Protein AF-A0A5E4A1W8-F1 (afdb_monomer_lite)

Organism: Marmota monax (NCBI:txid9995)

pLDDT: mean 79.98, std 17.72, range [31.47, 95.75]

Radius of gyration: 25.5 Å; chains: 1; bounding box: 60×62×80 Å

Foldseek 3Di:
DDDDPPPPPPPQDPVLLVVQLVVLVVVVAVAKDWDWDQDPQRKIKIWIFDDHNPGHGDPVQTKIWIDRLVDPDIDIDDPDPPCVVSNQVSNCVSSVHDGDDDAQADDPDPVLLCCLVVVVVPPDPPPDDPPDPPPPPPPPPPPVDDPPDDPPCPVVLVVLLVLLCSLQNPDDHRFHFKAKEWEWEQDDDPDPPPPRNPDPGTDIDMDMDGDRRQLVVQSVCCSVVNDPPPDDPVNSCCSVSNHRYHYHYDD

Sequence (251 aa):
MSKEPDEDVDLFDMEQFKRSFKKILQRALKNVTISFRDAEENAIWIRIAWGTQCTKPNQYKPTYVVHYPQTPYAFTSSRLKSIMPLLGQALTVASKHHQIVKMDLRSRHLDSLKAIVFKQYDQTFENHNSTTPLQERCLGLDVNMDSRIIHENEVEKERVQRITQESFGDYPQPQLEFAQYKLETKFKSDLNGGILAERKEPLRCLIKFSSPHLLEALKSLAPAGIADAPLSPLLTCIPNKGMNYFKIRDK

Structure (mmCIF, N/CA/C/O backbone):
data_AF-A0A5E4A1W8-F1
#
_entry.id   AF-A0A5E4A1W8-F1
#
loop_
_atom_site.group_PDB
_atom_site.id
_atom_site.type_symbol
_atom_site.label_atom_id
_atom_site.label_alt_id
_atom_site.label_comp_id
_atom_site.label_asym_id
_atom_site.label_entity_id
_atom_site.label_seq_id
_atom_site.pdbx_PDB_ins_code
_atom_site.Cartn_x
_atom_site.Cartn_y
_atom_site.Cartn_z
_atom_site.occupancy
_atom_site.B_iso_or_equiv
_atom_site.auth_seq_id
_atom_site.auth_comp_id
_atom_site.auth_asym_id
_atom_site.auth_atom_id
_atom_site.pdbx_PDB_model_num
ATOM 1 N N . MET A 1 1 ? 34.964 -17.745 31.691 1.00 34.59 1 MET A N 1
ATOM 2 C CA . MET A 1 1 ? 33.567 -17.691 32.175 1.00 34.59 1 MET A CA 1
ATOM 3 C C . MET A 1 1 ? 32.897 -16.443 31.609 1.00 34.59 1 MET A C 1
ATOM 5 O O . MET A 1 1 ? 32.585 -15.516 32.345 1.00 34.59 1 MET A O 1
ATOM 9 N N . SER A 1 2 ? 32.736 -16.392 30.289 1.00 36.78 2 SER A N 1
ATOM 10 C CA . SER A 1 2 ? 31.976 -15.339 29.610 1.00 36.78 2 SER A CA 1
ATOM 11 C C . SER A 1 2 ? 30.512 -15.763 29.654 1.00 36.78 2 SER A C 1
ATOM 13 O O . SER A 1 2 ? 30.222 -16.891 29.267 1.00 36.78 2 SER A O 1
ATOM 15 N N . LYS A 1 3 ? 29.605 -14.916 30.147 1.00 40.56 3 LYS A N 1
ATOM 16 C CA . LYS A 1 3 ? 28.173 -15.181 29.972 1.00 40.56 3 LYS A CA 1
ATOM 17 C C . LYS A 1 3 ? 27.815 -14.898 28.518 1.00 40.56 3 LYS A C 1
ATOM 19 O O . LYS A 1 3 ? 28.107 -13.806 28.033 1.00 40.56 3 LYS A O 1
ATOM 24 N N . GLU A 1 4 ? 27.204 -15.868 27.856 1.00 36.59 4 GLU A N 1
ATOM 25 C CA . GLU A 1 4 ? 26.485 -15.626 26.608 1.00 36.59 4 GLU A CA 1
ATOM 26 C C . GLU A 1 4 ? 25.299 -14.688 26.901 1.00 36.59 4 GLU A C 1
ATOM 28 O O . GLU A 1 4 ? 24.759 -14.722 28.016 1.00 36.59 4 GLU A O 1
ATOM 33 N N . PRO A 1 5 ? 24.920 -13.800 25.967 1.00 45.78 5 PRO A N 1
ATOM 34 C CA . PRO A 1 5 ? 23.671 -13.074 26.092 1.00 45.78 5 PRO A CA 1
ATOM 35 C C . PRO A 1 5 ? 22.524 -14.069 25.904 1.00 45.78 5 PRO A C 1
ATOM 37 O O . PRO A 1 5 ? 22.437 -14.724 24.869 1.00 45.78 5 PRO A O 1
ATOM 40 N N . ASP A 1 6 ? 21.653 -14.165 26.906 1.00 38.78 6 ASP A N 1
ATOM 41 C CA . ASP A 1 6 ? 20.342 -14.795 26.755 1.00 38.78 6 ASP A CA 1
ATOM 42 C C . ASP A 1 6 ? 19.591 -13.997 25.675 1.00 38.78 6 ASP A C 1
ATOM 44 O O . ASP A 1 6 ? 19.119 -12.883 25.927 1.00 38.78 6 ASP A O 1
ATOM 48 N N . GLU A 1 7 ? 19.537 -14.522 24.448 1.00 39.88 7 GLU A N 1
ATOM 49 C CA . GLU A 1 7 ? 18.619 -14.029 23.421 1.00 39.88 7 GLU A CA 1
ATOM 50 C C . GLU A 1 7 ? 17.210 -14.484 23.802 1.00 39.88 7 GLU A C 1
ATOM 52 O O . GLU A 1 7 ? 16.646 -15.422 23.241 1.00 39.88 7 GLU A O 1
ATOM 57 N N . ASP A 1 8 ? 16.656 -13.798 24.801 1.00 41.03 8 ASP A N 1
ATOM 58 C CA . ASP A 1 8 ? 15.273 -13.912 25.238 1.00 41.03 8 ASP A CA 1
ATOM 59 C C . ASP A 1 8 ? 14.394 -13.352 24.106 1.00 41.03 8 ASP A C 1
ATOM 61 O O . ASP A 1 8 ? 14.044 -12.167 24.054 1.00 41.03 8 ASP A O 1
ATOM 65 N N . VAL A 1 9 ? 14.142 -14.197 23.100 1.00 47.69 9 VAL A N 1
ATOM 66 C CA . VAL A 1 9 ? 13.303 -13.882 21.945 1.00 47.69 9 VAL A CA 1
ATOM 67 C C . VAL A 1 9 ? 11.927 -13.510 22.491 1.00 47.69 9 VAL A C 1
ATOM 69 O O . VAL A 1 9 ? 11.204 -14.395 22.949 1.00 47.69 9 VAL A O 1
ATOM 72 N N . ASP A 1 10 ? 11.560 -12.219 22.441 1.00 55.38 10 ASP A N 1
ATOM 73 C CA . ASP A 1 10 ? 10.244 -11.703 22.865 1.00 55.38 10 ASP A CA 1
ATOM 74 C C . ASP A 1 10 ? 9.155 -12.267 21.938 1.00 55.38 10 ASP A C 1
ATOM 76 O O . ASP A 1 10 ? 8.692 -11.635 20.984 1.00 55.38 10 ASP A O 1
ATOM 80 N N . LEU A 1 11 ? 8.805 -13.527 22.197 1.00 65.81 11 LEU A N 1
ATOM 81 C CA . LEU A 1 11 ? 7.840 -14.323 21.466 1.00 65.81 11 LEU A CA 1
ATOM 82 C C . LEU A 1 11 ? 6.491 -13.624 21.564 1.00 65.81 11 LEU A C 1
ATOM 84 O O . LEU A 1 11 ? 5.858 -13.569 22.619 1.00 65.81 11 LEU A O 1
ATOM 88 N N . PHE A 1 12 ? 6.056 -13.077 20.434 1.00 75.94 12 PHE A N 1
ATOM 89 C CA . PHE A 1 12 ? 4.830 -12.304 20.336 1.00 75.94 12 PHE A CA 1
ATOM 90 C C . PHE A 1 12 ? 3.609 -13.152 20.743 1.00 75.94 12 PHE A C 1
ATOM 92 O O . PHE A 1 12 ? 3.100 -13.947 19.949 1.00 75.94 12 PHE A O 1
ATOM 99 N N . ASP A 1 13 ? 3.111 -12.976 21.975 1.00 85.69 13 ASP A N 1
ATOM 100 C CA . ASP A 1 13 ? 1.883 -13.636 22.433 1.00 85.69 13 ASP A CA 1
ATOM 101 C C . ASP A 1 13 ? 0.671 -13.060 21.679 1.00 85.69 13 ASP A C 1
ATOM 103 O O . ASP A 1 13 ? 0.111 -12.006 22.001 1.00 85.69 13 ASP A O 1
ATOM 107 N N . MET A 1 14 ? 0.242 -13.822 20.678 1.00 87.06 14 MET A N 1
ATOM 108 C CA . MET A 1 14 ? -0.936 -13.591 19.846 1.00 87.06 14 MET A CA 1
ATOM 109 C C . MET A 1 14 ? -2.218 -13.409 20.660 1.00 87.06 14 MET A C 1
ATOM 111 O O . MET A 1 14 ? -3.060 -12.572 20.326 1.00 87.06 14 MET A O 1
ATOM 115 N N . GLU A 1 15 ? -2.382 -14.160 21.746 1.00 89.69 15 GLU A N 1
ATOM 116 C CA . GLU A 1 15 ? -3.548 -14.055 22.612 1.00 89.69 15 GLU A CA 1
ATOM 117 C C . GLU A 1 15 ? -3.448 -12.826 23.522 1.00 89.69 15 GLU A C 1
ATOM 119 O O . GLU A 1 15 ? -4.456 -12.153 23.758 1.00 89.69 15 GLU A O 1
ATOM 124 N N . GLN A 1 16 ? -2.251 -12.438 23.981 1.00 91.44 16 GLN A N 1
ATOM 125 C CA . GLN A 1 16 ? -2.048 -11.139 24.637 1.00 91.44 16 GLN A CA 1
ATOM 126 C C . GLN A 1 16 ? -2.373 -9.989 23.682 1.00 91.44 16 GLN A C 1
ATOM 128 O O . GLN A 1 16 ? -3.111 -9.086 24.084 1.00 91.44 16 GLN A O 1
ATOM 133 N N . PHE A 1 17 ? -1.923 -10.045 22.426 1.00 92.25 17 PHE A N 1
ATOM 134 C CA . PHE A 1 17 ? -2.267 -9.064 21.396 1.00 92.25 17 PHE A CA 1
ATOM 135 C C . PHE A 1 17 ? -3.788 -8.972 21.189 1.00 92.25 17 PHE A C 1
ATOM 137 O O . PHE A 1 17 ? -4.366 -7.898 21.379 1.00 92.25 17 PHE A O 1
ATOM 144 N N . LYS A 1 18 ? -4.469 -10.093 20.892 1.00 93.56 18 LYS A N 1
ATOM 145 C CA . LYS A 1 18 ? -5.933 -10.143 20.685 1.00 93.56 18 LYS A CA 1
ATOM 146 C C . LYS A 1 18 ? -6.697 -9.579 21.892 1.00 93.56 18 LYS A C 1
ATOM 148 O O . LYS A 1 18 ? -7.613 -8.764 21.724 1.00 93.56 18 LYS A O 1
ATOM 153 N N . ARG A 1 19 ? -6.310 -9.960 23.120 1.00 94.00 19 ARG A N 1
ATOM 154 C CA . ARG A 1 19 ? -6.912 -9.468 24.377 1.00 94.00 19 ARG A CA 1
ATOM 155 C C . ARG A 1 19 ? -6.686 -7.966 24.574 1.00 94.00 19 ARG A C 1
ATOM 157 O O . ARG A 1 19 ? -7.639 -7.254 24.900 1.00 94.00 19 ARG A O 1
ATOM 164 N N . SER A 1 20 ? -5.461 -7.480 24.384 1.00 93.88 20 SER A N 1
ATOM 165 C CA . SER A 1 20 ? -5.092 -6.070 24.565 1.00 93.88 20 SER A CA 1
ATOM 166 C C . SER A 1 20 ? -5.771 -5.175 23.532 1.00 93.88 20 SER A C 1
ATOM 168 O O . SER A 1 20 ? -6.464 -4.229 23.908 1.00 93.88 20 SER A O 1
ATOM 170 N N . PHE A 1 21 ? -5.684 -5.533 22.249 1.00 94.69 21 PHE A N 1
ATOM 171 C CA . PHE A 1 21 ? -6.328 -4.825 21.142 1.00 94.69 21 PHE A CA 1
ATOM 172 C C . PHE A 1 21 ? -7.839 -4.662 21.365 1.00 94.69 21 PHE A C 1
ATOM 174 O O . PHE A 1 21 ? -8.386 -3.557 21.284 1.00 94.69 21 PHE A O 1
ATOM 181 N N . LYS A 1 22 ? -8.515 -5.761 21.735 1.00 94.88 22 LYS A N 1
ATOM 182 C CA . LYS A 1 22 ? -9.950 -5.761 22.040 1.00 94.88 22 LYS A CA 1
ATOM 183 C C . LYS A 1 22 ? -10.285 -4.846 23.224 1.00 94.88 22 LYS A C 1
ATOM 185 O O . LYS A 1 22 ? -11.212 -4.045 23.115 1.00 94.88 22 LYS A O 1
ATOM 190 N N . LYS A 1 23 ? -9.516 -4.909 24.320 1.00 94.12 23 LYS A N 1
ATOM 191 C CA . LYS A 1 23 ? -9.708 -4.046 25.502 1.00 94.12 23 LYS A CA 1
ATOM 192 C C . LYS A 1 23 ? -9.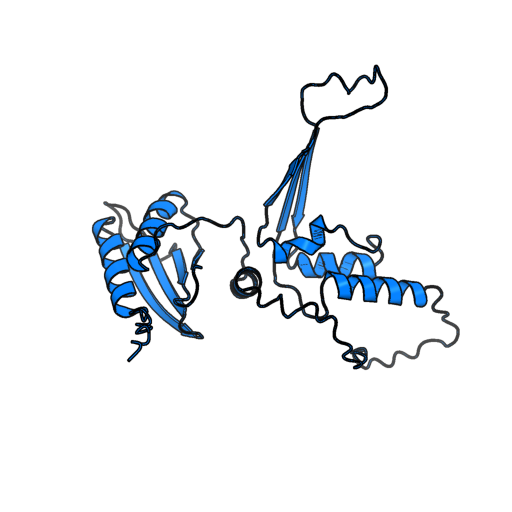532 -2.558 25.181 1.00 94.12 23 LYS A C 1
ATOM 194 O O . LYS A 1 23 ? -10.320 -1.756 25.675 1.00 94.12 23 LYS A O 1
ATOM 199 N N . ILE A 1 24 ? -8.542 -2.181 24.369 1.00 93.94 24 ILE A N 1
ATOM 200 C CA . ILE A 1 24 ? -8.287 -0.775 24.006 1.00 93.94 24 ILE A CA 1
ATOM 201 C C . ILE A 1 24 ? -9.482 -0.197 23.236 1.00 93.94 24 ILE A C 1
ATOM 203 O O . ILE A 1 24 ? -10.049 0.818 23.641 1.00 93.94 24 ILE A O 1
ATOM 207 N N . LEU A 1 25 ? -9.925 -0.876 22.174 1.00 92.81 25 LEU A N 1
ATOM 208 C CA . LEU A 1 25 ? -11.043 -0.396 21.357 1.00 92.81 25 LEU A CA 1
ATOM 209 C C . LEU A 1 25 ? -12.384 -0.401 22.107 1.00 92.81 25 LEU A C 1
ATOM 211 O O . LEU A 1 25 ? -13.164 0.532 21.935 1.00 92.81 25 LEU A O 1
ATOM 215 N N . GLN A 1 26 ? -12.647 -1.393 22.965 1.00 91.94 26 GLN A N 1
ATOM 216 C CA . GLN A 1 26 ? -13.871 -1.432 23.781 1.00 91.94 26 GLN A CA 1
ATOM 217 C C . GLN A 1 26 ? -13.902 -0.364 24.888 1.00 91.94 26 GLN A C 1
ATOM 219 O O . GLN A 1 26 ? -14.982 0.070 25.279 1.00 91.94 26 GLN A O 1
ATOM 224 N N . ARG A 1 27 ? -12.740 0.091 25.379 1.00 91.88 27 ARG A N 1
ATOM 225 C CA . ARG A 1 27 ? -12.648 1.245 26.293 1.00 91.88 27 ARG A CA 1
ATOM 226 C C . ARG A 1 27 ? -12.900 2.570 25.571 1.00 91.88 27 ARG A C 1
ATOM 228 O O . ARG A 1 27 ? -13.526 3.454 26.143 1.00 91.88 27 ARG A O 1
ATOM 235 N N . ALA A 1 28 ? -12.436 2.701 24.328 1.00 89.25 28 ALA A N 1
ATOM 236 C CA . ALA A 1 28 ? -12.619 3.911 23.529 1.00 89.25 28 ALA A CA 1
ATOM 237 C C . ALA A 1 28 ? -14.029 4.041 22.917 1.00 89.25 28 ALA A C 1
ATOM 239 O O . ALA A 1 28 ? -14.526 5.153 22.747 1.00 89.25 28 ALA A O 1
ATOM 240 N N . LEU A 1 29 ? -14.680 2.923 22.569 1.00 87.56 29 LEU A N 1
ATOM 241 C CA . LEU A 1 29 ? -15.977 2.902 21.888 1.00 87.56 29 LEU A CA 1
ATOM 242 C C . LEU A 1 29 ? -16.950 1.916 22.544 1.00 87.56 29 LEU A C 1
ATOM 244 O O . LEU A 1 29 ? -16.763 0.702 22.485 1.00 87.56 29 LEU A O 1
ATOM 248 N N . LYS A 1 30 ? -18.066 2.449 23.060 1.00 86.12 30 LYS A N 1
ATOM 249 C CA . LYS A 1 30 ? -19.164 1.673 23.668 1.00 86.12 30 LYS A CA 1
ATOM 250 C C . LYS A 1 30 ? -19.753 0.615 22.725 1.00 86.12 30 LYS A C 1
ATOM 252 O O . LYS A 1 30 ? -20.087 -0.480 23.162 1.00 86.12 30 LYS A O 1
ATOM 257 N N . ASN A 1 31 ? -19.876 0.942 21.437 1.00 90.81 31 ASN A N 1
ATOM 258 C CA . ASN A 1 31 ? -20.463 0.076 20.416 1.00 90.81 31 ASN A CA 1
ATOM 259 C C . ASN A 1 31 ? -19.412 -0.279 19.354 1.00 90.81 31 ASN A C 1
ATOM 261 O O . ASN A 1 31 ? -19.281 0.401 18.337 1.00 90.81 31 ASN A O 1
ATOM 265 N N . VAL A 1 32 ? -18.685 -1.377 19.567 1.00 93.00 32 VAL A N 1
ATOM 266 C CA . VAL A 1 32 ? -17.755 -1.954 18.583 1.00 93.00 32 VAL A CA 1
ATOM 267 C C . VAL A 1 32 ? -17.847 -3.482 18.605 1.00 93.00 32 VAL A C 1
ATOM 269 O O . VAL A 1 32 ? -17.940 -4.091 19.670 1.00 93.00 32 VAL A O 1
ATOM 272 N N . THR A 1 33 ? -17.831 -4.122 17.433 1.00 93.69 33 THR A N 1
ATOM 273 C CA . THR A 1 33 ? -17.710 -5.586 17.316 1.00 93.69 33 THR A CA 1
ATOM 274 C C . THR A 1 33 ? -16.357 -5.915 16.713 1.00 93.69 33 THR A C 1
ATOM 276 O O . THR A 1 33 ? -16.044 -5.428 15.631 1.00 93.69 33 THR A O 1
ATOM 279 N N . ILE A 1 34 ? -15.570 -6.743 17.397 1.00 95.50 34 ILE A N 1
ATOM 280 C CA . ILE A 1 34 ? -14.234 -7.162 16.961 1.00 95.50 34 ILE A CA 1
ATOM 281 C C . ILE A 1 34 ? -14.238 -8.684 16.873 1.00 95.50 34 ILE A C 1
ATOM 283 O O . ILE A 1 34 ? -14.581 -9.359 17.848 1.00 95.50 34 ILE A O 1
ATOM 287 N N . SER A 1 35 ? -13.866 -9.205 15.711 1.00 95.00 35 SER A N 1
ATOM 288 C CA . SER A 1 35 ? -13.735 -10.634 15.435 1.00 95.00 35 SER A CA 1
ATOM 289 C C . SER A 1 35 ? -12.338 -10.904 14.894 1.00 95.00 35 SER A C 1
ATOM 291 O O . SER A 1 35 ? -11.860 -10.160 14.038 1.00 95.00 35 SER A O 1
ATOM 293 N N . PHE A 1 36 ? -11.710 -11.969 15.376 1.00 95.12 36 PHE A N 1
ATOM 294 C CA . PHE A 1 36 ? -10.409 -12.431 14.908 1.00 95.12 36 PHE A CA 1
ATOM 295 C C . PHE A 1 36 ? -10.590 -13.723 14.112 1.00 95.12 36 PHE A C 1
ATOM 297 O O . PHE A 1 36 ? -11.463 -14.532 14.431 1.00 95.12 36 PHE A O 1
ATOM 304 N N . ARG A 1 37 ? -9.768 -13.904 13.084 1.00 94.44 37 ARG A N 1
ATOM 305 C CA . ARG A 1 37 ? -9.561 -15.164 12.375 1.00 94.44 37 ARG A CA 1
ATOM 306 C C . ARG A 1 37 ? -8.063 -15.301 12.163 1.00 94.44 37 ARG A C 1
ATOM 308 O O . ARG A 1 37 ? -7.462 -14.430 11.541 1.00 94.44 37 ARG A O 1
ATOM 315 N N . ASP A 1 38 ? -7.494 -16.378 12.672 1.00 90.50 38 ASP A N 1
ATOM 316 C CA . ASP A 1 38 ? -6.122 -16.749 12.350 1.00 90.50 38 ASP A CA 1
ATOM 317 C C . ASP A 1 38 ? -6.107 -17.348 10.933 1.00 90.50 38 ASP A C 1
ATOM 319 O O . ASP A 1 38 ? -7.073 -17.994 10.511 1.00 90.50 38 ASP A O 1
ATOM 323 N N . ALA A 1 39 ? -5.064 -17.048 10.168 1.00 85.75 39 ALA A N 1
ATOM 324 C CA . ALA A 1 39 ? -4.901 -17.450 8.776 1.00 85.75 39 ALA A CA 1
ATOM 325 C C . ALA A 1 39 ? -3.489 -18.004 8.532 1.00 85.75 39 ALA A C 1
ATOM 327 O O . ALA A 1 39 ? -2.660 -18.069 9.440 1.00 85.75 39 ALA A O 1
ATOM 328 N N . GLU A 1 40 ? -3.236 -18.411 7.291 1.00 78.62 40 GLU A N 1
ATOM 329 C CA . GLU A 1 40 ? -1.938 -18.906 6.829 1.00 78.62 40 GLU A CA 1
ATOM 330 C C . GLU A 1 40 ? -0.799 -17.905 7.121 1.00 78.62 40 GLU A C 1
ATOM 332 O O . GLU A 1 40 ? -1.023 -16.700 7.267 1.00 78.62 40 GLU A O 1
ATOM 337 N N . GLU A 1 41 ? 0.429 -18.422 7.240 1.00 78.94 41 GLU A N 1
ATOM 338 C CA . GLU A 1 41 ? 1.639 -17.651 7.592 1.00 78.94 41 GLU A CA 1
ATOM 339 C C . GLU A 1 41 ? 1.560 -16.897 8.939 1.00 78.94 41 GLU A C 1
ATOM 341 O O . GLU A 1 41 ? 2.143 -15.824 9.103 1.00 78.94 41 GLU A O 1
ATOM 346 N N . ASN A 1 42 ? 0.835 -17.443 9.924 1.00 83.50 42 ASN A N 1
ATOM 347 C CA . ASN A 1 42 ? 0.624 -16.835 11.248 1.00 83.50 42 ASN A CA 1
ATOM 348 C C . ASN A 1 42 ? -0.043 -15.440 11.207 1.00 83.50 42 ASN A C 1
ATOM 350 O O . ASN A 1 42 ? 0.052 -14.671 12.167 1.00 83.50 42 ASN A O 1
ATOM 354 N N . ALA A 1 43 ? -0.729 -15.094 10.114 1.00 89.75 43 ALA A N 1
ATOM 355 C CA . ALA A 1 43 ? -1.407 -13.811 9.966 1.00 89.75 43 ALA A CA 1
ATOM 356 C C . ALA A 1 43 ? -2.724 -13.757 10.760 1.00 89.75 43 ALA A C 1
ATOM 358 O O . ALA A 1 43 ? -3.515 -14.701 10.743 1.00 89.75 43 ALA A O 1
ATOM 359 N N . ILE A 1 44 ? -3.025 -12.610 11.382 1.00 93.50 44 ILE A N 1
ATOM 360 C CA . ILE A 1 44 ? -4.335 -12.359 12.004 1.00 93.50 44 ILE A CA 1
ATOM 361 C C . ILE A 1 44 ? -5.182 -11.471 11.098 1.00 93.50 44 ILE A C 1
ATOM 363 O O . ILE A 1 44 ? -4.827 -10.324 10.814 1.00 93.50 44 ILE A O 1
ATOM 367 N N . TRP A 1 45 ? -6.366 -11.962 10.742 1.00 95.06 45 TRP A N 1
ATOM 368 C CA . TRP A 1 45 ? -7.444 -11.169 10.164 1.00 95.06 45 TRP A CA 1
ATOM 369 C C . TRP A 1 45 ? -8.339 -10.625 11.275 1.00 95.06 45 TRP A C 1
ATOM 371 O O . TRP A 1 45 ? -9.022 -11.369 11.981 1.00 95.06 45 TRP A O 1
ATOM 381 N N . ILE A 1 46 ? -8.368 -9.304 11.410 1.00 95.75 46 ILE A N 1
ATOM 382 C CA . ILE A 1 46 ? -9.179 -8.585 12.388 1.00 95.75 46 ILE A CA 1
ATOM 383 C C . ILE A 1 46 ? -10.326 -7.899 11.649 1.00 95.75 46 ILE A C 1
ATOM 385 O O . ILE A 1 46 ? -10.111 -6.947 10.900 1.00 95.75 46 ILE A O 1
ATOM 389 N N . ARG A 1 47 ? -11.563 -8.349 11.870 1.00 95.38 47 ARG A N 1
ATOM 390 C CA . ARG A 1 47 ? -12.773 -7.679 11.377 1.00 95.38 47 ARG A CA 1
ATOM 391 C C . ARG A 1 47 ? -13.339 -6.787 12.474 1.00 95.38 47 ARG A C 1
ATOM 393 O O . ARG A 1 47 ? -13.692 -7.275 13.546 1.00 95.38 47 ARG A O 1
ATOM 400 N N . ILE A 1 48 ? -13.492 -5.499 12.181 1.00 94.81 48 ILE A N 1
ATOM 401 C CA . ILE A 1 48 ? -13.991 -4.495 13.123 1.00 94.81 48 ILE A CA 1
ATOM 402 C C . ILE A 1 48 ? -15.237 -3.826 12.544 1.00 94.81 48 ILE A C 1
ATOM 404 O O . ILE A 1 48 ? -15.160 -3.130 11.534 1.00 94.81 48 ILE A O 1
ATOM 408 N N . ALA A 1 49 ? -16.392 -4.020 13.179 1.00 93.56 49 ALA A N 1
ATOM 409 C CA . ALA A 1 49 ? -17.606 -3.264 12.884 1.00 93.56 49 ALA A CA 1
ATOM 410 C C . ALA A 1 49 ? -17.736 -2.098 13.870 1.00 93.56 49 ALA A C 1
ATOM 412 O O . ALA A 1 49 ? -17.688 -2.294 15.087 1.00 93.56 49 ALA A O 1
ATOM 413 N N . TRP A 1 50 ? -17.919 -0.891 13.338 1.00 91.31 50 TRP A N 1
ATOM 414 C CA . TRP A 1 50 ? -17.949 0.353 14.108 1.00 91.31 50 TRP A CA 1
ATOM 415 C C . TRP A 1 50 ? -19.387 0.823 14.353 1.00 91.31 50 TRP A C 1
ATOM 417 O O . TRP A 1 50 ? -20.206 0.821 13.431 1.00 91.31 50 TRP A O 1
ATOM 427 N N . GLY A 1 51 ? -19.694 1.235 15.582 1.00 88.88 51 GLY A N 1
ATOM 428 C CA . GLY A 1 51 ? -20.914 1.956 15.958 1.00 88.88 51 GLY A CA 1
ATOM 429 C C . GLY A 1 51 ? -20.584 3.334 16.535 1.00 88.88 51 GLY A C 1
ATOM 430 O O . GLY A 1 51 ? -19.417 3.661 16.755 1.00 88.88 51 GLY A O 1
ATOM 431 N N . THR A 1 52 ? -21.605 4.153 16.786 1.00 84.00 52 THR A N 1
ATOM 432 C CA . THR A 1 52 ? -21.451 5.403 17.555 1.00 84.00 52 THR A CA 1
ATOM 433 C C . THR A 1 52 ? -21.893 5.189 19.002 1.00 84.00 52 THR A C 1
ATOM 435 O O . THR A 1 52 ? -22.341 4.106 19.365 1.00 84.00 52 THR A O 1
ATOM 438 N N . GLN A 1 53 ? -21.817 6.213 19.856 1.00 82.69 53 GLN A N 1
ATOM 439 C CA . GLN A 1 53 ? -22.320 6.121 21.235 1.00 82.69 53 GLN A CA 1
ATOM 440 C C . GLN A 1 53 ? -23.816 5.744 21.306 1.00 82.69 53 GLN A C 1
ATOM 442 O O . GLN A 1 53 ? -24.229 5.071 22.250 1.00 82.69 53 GLN A O 1
ATOM 447 N N . CYS A 1 54 ? -24.596 6.113 20.280 1.00 81.00 54 CYS A N 1
ATOM 448 C CA . CYS A 1 54 ? -26.047 5.917 20.217 1.00 81.00 54 CYS A CA 1
ATOM 449 C C . CYS A 1 54 ? -26.493 4.845 19.203 1.00 81.00 54 CYS A C 1
ATOM 451 O O . CYS A 1 54 ? -27.658 4.456 19.219 1.00 81.00 54 CYS A O 1
ATOM 453 N N . THR A 1 55 ? -25.613 4.358 18.316 1.00 86.94 55 THR A N 1
ATOM 454 C CA . THR A 1 55 ? -25.973 3.373 17.277 1.00 86.94 55 THR A CA 1
ATOM 455 C C . THR A 1 55 ? -25.223 2.052 17.421 1.00 86.94 55 THR A C 1
ATOM 457 O O . THR A 1 55 ? -24.041 2.009 17.768 1.00 86.94 55 THR A O 1
ATOM 460 N N . LYS A 1 56 ? -25.916 0.948 17.109 1.00 90.25 56 LYS A N 1
ATOM 461 C CA . LYS A 1 56 ? -25.321 -0.396 17.058 1.00 90.25 56 LYS A CA 1
ATOM 462 C C . LYS A 1 56 ? -24.207 -0.466 15.991 1.00 90.25 56 LYS A C 1
ATOM 464 O O . LYS A 1 56 ? -24.276 0.266 15.001 1.00 90.25 56 LYS A O 1
ATOM 469 N N . PRO A 1 57 ? -23.211 -1.362 16.139 1.00 90.06 57 PRO A N 1
ATOM 470 C CA . PRO A 1 57 ? -22.130 -1.505 15.165 1.00 90.06 57 PRO A CA 1
ATOM 471 C C . PRO A 1 57 ? -22.626 -1.896 13.769 1.00 90.06 57 PRO A C 1
ATOM 473 O O . PRO A 1 57 ? -23.373 -2.866 13.617 1.00 90.06 57 PRO A O 1
ATOM 476 N N . ASN A 1 58 ? -22.186 -1.176 12.735 1.00 89.56 58 ASN A N 1
ATOM 477 C CA . ASN A 1 58 ? -22.595 -1.441 11.358 1.00 89.56 58 ASN A CA 1
ATOM 478 C C . ASN A 1 58 ? -21.834 -2.642 10.772 1.00 89.56 58 ASN A C 1
ATOM 480 O O . ASN A 1 58 ? -20.699 -2.518 10.310 1.00 89.56 58 ASN A O 1
ATOM 484 N N . GLN A 1 59 ? -22.490 -3.804 10.745 1.00 89.94 59 GLN A N 1
ATOM 485 C CA . GLN A 1 59 ? -21.906 -5.051 10.241 1.00 89.94 59 GLN A CA 1
ATOM 486 C C . GLN A 1 59 ? -21.679 -5.071 8.716 1.00 89.94 59 GLN A C 1
ATOM 488 O O . GLN A 1 59 ? -20.873 -5.873 8.246 1.00 89.94 59 GLN A O 1
ATOM 493 N N . TYR A 1 60 ? -22.334 -4.187 7.954 1.00 88.12 60 TYR A N 1
ATOM 494 C CA . TYR A 1 60 ? -22.207 -4.095 6.492 1.00 88.12 60 TYR A CA 1
ATOM 495 C C . TYR A 1 60 ? -21.041 -3.210 6.035 1.00 88.12 60 TYR A C 1
ATOM 497 O O . TYR A 1 60 ? -20.642 -3.263 4.874 1.00 88.12 60 TYR A O 1
ATOM 505 N N . LYS A 1 61 ? -20.487 -2.378 6.928 1.00 88.88 61 LYS A N 1
ATOM 506 C CA . LYS A 1 61 ? -19.333 -1.508 6.644 1.00 88.88 61 LYS A CA 1
ATOM 507 C C . LYS A 1 61 ? -18.192 -1.727 7.655 1.00 88.88 61 LYS A C 1
ATOM 509 O O . LYS A 1 61 ? -17.790 -0.770 8.321 1.00 88.88 61 LYS A O 1
ATOM 514 N N . PRO A 1 62 ? -17.679 -2.965 7.802 1.00 92.19 62 PRO A N 1
ATOM 515 C CA . PRO A 1 62 ? -16.546 -3.237 8.672 1.00 92.19 62 PRO A CA 1
ATOM 516 C C . PRO A 1 62 ? -15.240 -2.690 8.078 1.00 92.19 62 PRO A C 1
ATOM 518 O O . PRO A 1 62 ? -15.113 -2.496 6.868 1.00 92.19 62 PRO A O 1
ATOM 521 N N . THR A 1 63 ? -14.250 -2.497 8.941 1.00 94.12 63 THR A N 1
ATOM 522 C CA . THR A 1 63 ? -12.835 -2.397 8.572 1.00 94.12 63 THR A CA 1
ATOM 523 C C . THR A 1 63 ? -12.188 -3.756 8.785 1.00 94.12 63 THR A C 1
ATOM 525 O O . THR A 1 63 ? -12.360 -4.342 9.854 1.00 94.12 63 THR A O 1
ATOM 528 N N . TYR A 1 64 ? -11.426 -4.239 7.805 1.00 94.25 64 TYR A N 1
ATOM 529 C CA . TYR A 1 64 ? -10.527 -5.377 8.006 1.00 94.25 64 TYR A CA 1
ATOM 530 C C . TYR A 1 64 ? -9.097 -4.879 8.184 1.00 94.25 64 TYR A C 1
ATOM 532 O O . TYR A 1 64 ? -8.658 -3.987 7.449 1.00 94.25 64 TYR A O 1
ATOM 540 N N . VAL A 1 65 ? -8.389 -5.469 9.140 1.00 94.81 65 VAL A N 1
ATOM 541 C CA . VAL A 1 65 ? -6.940 -5.348 9.308 1.00 94.81 65 VAL A CA 1
ATOM 542 C C . VAL A 1 65 ? -6.328 -6.730 9.133 1.00 94.81 65 VAL A C 1
ATOM 544 O O . VAL A 1 65 ? -6.863 -7.694 9.676 1.00 94.81 65 VAL A O 1
ATOM 547 N N . VAL A 1 66 ? -5.223 -6.820 8.401 1.00 94.69 66 VAL A N 1
ATOM 548 C CA . VAL A 1 66 ? -4.384 -8.021 8.337 1.00 94.69 66 VAL A CA 1
ATOM 549 C C . VAL A 1 66 ? -3.026 -7.654 8.910 1.00 94.69 66 VAL A C 1
ATOM 551 O O . VAL A 1 66 ? -2.379 -6.729 8.415 1.00 94.69 66 VAL A O 1
ATOM 554 N N . HIS A 1 67 ? -2.624 -8.334 9.979 1.00 91.62 67 HIS A N 1
ATOM 555 C CA . HIS A 1 67 ? -1.346 -8.115 10.650 1.00 91.62 67 HIS A CA 1
ATOM 556 C C . HIS A 1 67 ? -0.548 -9.417 10.682 1.00 91.62 67 HIS A C 1
ATOM 558 O O . HIS A 1 67 ? -1.089 -10.471 11.018 1.00 91.62 67 HIS A O 1
ATOM 564 N N . TYR A 1 68 ? 0.729 -9.314 10.324 1.00 89.31 68 TYR A N 1
ATOM 565 C CA . TYR A 1 68 ? 1.700 -10.400 10.350 1.00 89.31 68 TYR A CA 1
ATOM 566 C C . TYR A 1 68 ? 2.644 -10.141 11.534 1.00 89.31 68 TYR A C 1
ATOM 568 O O . TYR A 1 68 ? 3.417 -9.185 11.452 1.00 89.31 68 TYR A O 1
ATOM 576 N N . PRO A 1 69 ? 2.598 -10.945 12.613 1.00 83.88 69 PRO A N 1
ATOM 577 C CA . PRO A 1 69 ? 3.340 -10.693 13.858 1.00 83.88 69 PRO A CA 1
ATOM 578 C C . PRO A 1 69 ? 4.854 -10.571 13.676 1.00 83.88 69 PRO A C 1
ATOM 580 O O . PRO A 1 69 ? 5.513 -9.823 14.387 1.00 83.88 69 PRO A O 1
ATOM 583 N N . GLN A 1 70 ? 5.396 -11.294 12.694 1.00 82.44 70 GLN A N 1
ATOM 584 C CA . GLN A 1 70 ? 6.819 -11.310 12.349 1.00 82.44 70 GLN A CA 1
ATOM 585 C C . GLN A 1 70 ? 7.263 -10.075 11.541 1.00 82.44 70 GLN A C 1
ATOM 587 O O . GLN A 1 70 ? 8.410 -10.006 11.110 1.00 82.44 70 GLN A O 1
ATOM 592 N N . THR A 1 71 ? 6.374 -9.106 11.291 1.00 86.38 71 THR A N 1
ATOM 593 C CA . THR A 1 71 ? 6.672 -7.924 10.470 1.00 86.38 71 THR A CA 1
ATOM 594 C C . THR A 1 71 ? 6.133 -6.638 11.110 1.00 86.38 71 THR A C 1
ATOM 596 O O . THR A 1 71 ? 5.071 -6.662 11.737 1.00 86.38 71 THR A O 1
ATOM 599 N N . PRO A 1 72 ? 6.766 -5.474 10.875 1.00 87.62 72 PRO A N 1
ATOM 600 C CA . PRO A 1 72 ? 6.271 -4.182 11.361 1.00 87.62 72 PRO A CA 1
ATOM 601 C C . PRO A 1 72 ? 5.043 -3.662 10.581 1.00 87.62 72 PRO A C 1
ATOM 603 O O . PRO A 1 72 ? 4.648 -2.505 10.737 1.00 87.62 72 PRO A O 1
ATOM 606 N N . TYR A 1 73 ? 4.445 -4.477 9.705 1.00 90.62 73 TYR A N 1
ATOM 607 C CA . TYR A 1 73 ? 3.417 -4.054 8.760 1.00 90.62 73 TYR A CA 1
ATOM 608 C C . TYR A 1 73 ? 2.009 -4.526 9.160 1.00 90.62 73 TYR A C 1
ATOM 610 O O . TYR A 1 73 ? 1.782 -5.630 9.667 1.00 90.62 73 TYR A O 1
ATOM 618 N N . ALA A 1 74 ? 1.027 -3.664 8.889 1.00 92.31 74 ALA A N 1
ATOM 619 C CA . ALA A 1 74 ? -0.392 -3.958 9.047 1.00 92.31 74 ALA A CA 1
ATOM 620 C C . ALA A 1 74 ? -1.181 -3.364 7.872 1.00 92.31 74 ALA A C 1
ATOM 622 O O . ALA A 1 74 ? -1.187 -2.151 7.647 1.00 92.31 74 ALA A O 1
ATOM 623 N N . PHE A 1 75 ? -1.873 -4.220 7.127 1.00 93.88 75 PHE A N 1
ATOM 624 C CA . PHE A 1 75 ? -2.686 -3.828 5.980 1.00 93.88 75 PHE A CA 1
ATOM 625 C C . PHE A 1 75 ? -4.098 -3.489 6.455 1.00 93.88 75 PHE A C 1
ATOM 627 O O . PHE A 1 75 ? -4.687 -4.246 7.224 1.00 93.88 75 PHE A O 1
ATOM 634 N N . THR A 1 76 ? -4.666 -2.360 6.019 1.00 92.94 76 THR A N 1
ATOM 635 C CA . THR A 1 76 ? -5.982 -1.900 6.497 1.00 92.94 76 THR A CA 1
ATOM 636 C C . THR A 1 76 ? -6.929 -1.551 5.351 1.00 92.94 76 THR A C 1
ATOM 638 O O . THR A 1 76 ? -6.568 -0.877 4.389 1.00 92.94 76 THR A O 1
ATOM 641 N N . SER A 1 77 ? -8.188 -1.973 5.477 1.00 88.31 77 SER A N 1
ATOM 642 C CA . SER A 1 77 ? -9.271 -1.654 4.541 1.00 88.31 77 SER A CA 1
ATOM 643 C C . SER A 1 77 ? -10.292 -0.730 5.209 1.00 88.31 77 SER A C 1
ATOM 645 O O . SER A 1 77 ? -11.339 -1.147 5.703 1.00 88.31 77 SER A O 1
ATOM 647 N N . SER A 1 78 ? -9.988 0.569 5.252 1.00 71.75 78 SER A N 1
ATOM 648 C CA . SER A 1 78 ? -10.895 1.565 5.830 1.00 71.75 78 SER A CA 1
ATOM 649 C C . SER A 1 78 ? -11.327 2.636 4.839 1.00 71.75 78 SER A C 1
ATOM 651 O O . SER A 1 78 ? -10.518 3.258 4.153 1.00 71.75 78 SER A O 1
ATOM 653 N N . ARG A 1 79 ? -12.636 2.902 4.834 1.00 71.12 79 ARG A N 1
ATOM 654 C CA . ARG A 1 79 ? -13.239 4.092 4.213 1.00 71.12 79 ARG A CA 1
ATOM 655 C C . ARG A 1 79 ? -13.449 5.230 5.226 1.00 71.12 79 ARG A C 1
ATOM 657 O O . ARG A 1 79 ? -13.692 6.364 4.824 1.00 71.12 79 ARG A O 1
ATOM 664 N N . LEU A 1 80 ? -13.354 4.944 6.528 1.00 75.44 80 LEU A N 1
ATOM 665 C CA . LEU A 1 80 ? -13.639 5.873 7.624 1.00 75.44 80 LEU A CA 1
ATOM 666 C C . LEU A 1 80 ? -12.336 6.493 8.142 1.00 75.44 80 LEU A C 1
ATOM 668 O O . LEU A 1 80 ? -11.697 5.967 9.054 1.00 75.44 80 LEU A O 1
ATOM 672 N N . LYS A 1 81 ? -11.947 7.630 7.550 1.00 78.38 81 LYS A N 1
ATOM 673 C CA . LYS A 1 81 ? -10.714 8.361 7.903 1.00 78.38 81 LYS A CA 1
ATOM 674 C C . LYS A 1 81 ? -10.650 8.757 9.385 1.00 78.38 81 LYS A C 1
ATOM 676 O O . LYS A 1 81 ? -9.578 8.695 9.972 1.00 78.38 81 LYS A O 1
ATOM 681 N N . SER A 1 82 ? -11.786 9.109 9.991 1.00 83.69 82 SER A N 1
ATOM 682 C CA . SER A 1 82 ? -11.888 9.533 11.397 1.00 83.69 82 SER A CA 1
ATOM 683 C C . SER A 1 82 ? -11.499 8.454 12.412 1.00 83.69 82 SER A C 1
ATOM 685 O O . SER A 1 82 ? -11.094 8.787 13.519 1.00 83.69 82 SER A O 1
ATOM 687 N N . ILE A 1 83 ? -11.597 7.172 12.047 1.00 86.06 83 ILE A N 1
ATOM 688 C CA . ILE A 1 83 ? -11.317 6.048 12.954 1.00 86.06 83 ILE A CA 1
ATOM 689 C C . ILE A 1 83 ? -9.848 5.596 12.864 1.00 86.06 83 ILE A C 1
ATOM 691 O O . ILE A 1 83 ? -9.338 4.937 13.764 1.00 86.06 83 ILE A O 1
ATOM 695 N N . MET A 1 84 ? -9.127 5.993 11.811 1.00 88.12 84 MET A N 1
ATOM 696 C CA . MET A 1 84 ? -7.721 5.628 11.606 1.00 88.12 84 MET A CA 1
ATOM 697 C C . MET A 1 84 ? -6.753 6.030 12.727 1.00 88.12 84 MET A C 1
ATOM 699 O O . MET A 1 84 ? -5.927 5.181 13.054 1.00 88.12 84 MET A O 1
ATOM 703 N N . PRO A 1 85 ? -6.830 7.214 13.373 1.00 90.94 85 PRO A N 1
ATOM 704 C CA . PRO A 1 85 ? -5.960 7.501 14.517 1.00 90.94 85 PRO A CA 1
ATOM 705 C C . PRO A 1 85 ? -6.209 6.546 15.695 1.00 90.94 85 PRO A C 1
ATOM 707 O O . PRO A 1 85 ? -5.253 6.010 16.249 1.00 90.94 85 PRO A O 1
ATOM 710 N N . LEU A 1 86 ? -7.475 6.260 16.027 1.00 91.62 86 LEU A N 1
ATOM 711 C CA . LEU A 1 86 ? -7.831 5.330 17.106 1.00 91.62 86 LEU A CA 1
ATOM 712 C C . LEU A 1 86 ? -7.398 3.891 16.789 1.00 91.62 86 LEU A C 1
ATOM 714 O O . LEU A 1 86 ? -6.849 3.204 17.647 1.00 91.62 86 LEU A O 1
ATOM 718 N N . LEU A 1 87 ? -7.630 3.434 15.554 1.00 92.88 87 LEU A N 1
ATOM 719 C CA . LEU A 1 87 ? -7.197 2.110 15.108 1.00 92.88 87 LEU A CA 1
ATOM 720 C C . LEU A 1 87 ? -5.669 1.987 15.132 1.00 92.88 87 LEU A C 1
ATOM 722 O O . LEU A 1 87 ? -5.155 0.971 15.586 1.00 92.88 87 LEU A O 1
ATOM 726 N N . GLY A 1 88 ? -4.959 3.025 14.681 1.00 92.06 88 GLY A N 1
ATOM 727 C CA . GLY A 1 88 ? -3.502 3.087 14.722 1.00 92.06 88 GLY A CA 1
ATOM 728 C C . GLY A 1 88 ? -2.973 2.965 16.147 1.00 92.06 88 GLY A C 1
ATOM 729 O O . GLY A 1 88 ? -2.199 2.058 16.421 1.00 92.06 88 GLY A O 1
ATOM 730 N N . GLN A 1 89 ? -3.469 3.791 17.074 1.00 92.00 89 GLN A N 1
ATOM 731 C CA . GLN A 1 89 ? -3.111 3.712 18.496 1.00 92.00 89 GLN A CA 1
ATOM 732 C C . GLN A 1 89 ? -3.399 2.330 19.100 1.00 92.00 89 GLN A C 1
ATOM 734 O O . GLN A 1 89 ? -2.563 1.790 19.823 1.00 92.00 89 GLN A O 1
ATOM 739 N N . ALA A 1 90 ? -4.555 1.733 18.789 1.00 93.50 90 ALA A N 1
ATOM 740 C CA . ALA A 1 90 ? -4.906 0.403 19.278 1.00 93.50 90 ALA A CA 1
ATOM 741 C C . ALA A 1 90 ? -3.967 -0.690 18.749 1.00 93.50 90 ALA A C 1
ATOM 743 O O . ALA A 1 90 ? -3.616 -1.584 19.515 1.00 93.50 90 ALA A O 1
ATOM 744 N N . LEU A 1 91 ? -3.540 -0.610 17.482 1.00 93.12 91 LEU A N 1
ATOM 745 C CA . LEU A 1 91 ? -2.527 -1.506 16.917 1.00 93.12 91 LEU A CA 1
ATOM 746 C C . LEU A 1 91 ? -1.174 -1.294 17.605 1.00 93.12 91 LEU A C 1
ATOM 748 O O . LEU A 1 91 ? -0.662 -2.240 18.190 1.00 93.12 91 LEU A O 1
ATOM 752 N N . THR A 1 92 ? -0.655 -0.060 17.614 1.00 93.19 92 THR A N 1
ATOM 753 C CA . THR A 1 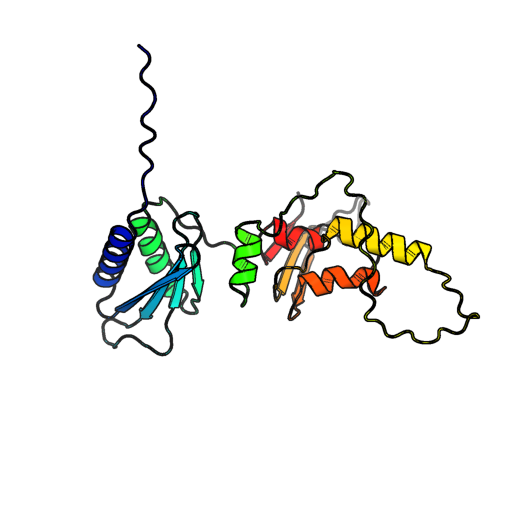92 ? 0.643 0.315 18.205 1.00 93.19 92 THR A CA 1
ATOM 754 C C . THR A 1 92 ? 0.792 -0.174 19.645 1.00 93.19 92 THR A C 1
ATOM 756 O O . THR A 1 92 ? 1.767 -0.847 19.970 1.00 93.19 92 THR A O 1
ATOM 759 N N . VAL A 1 93 ? -0.197 0.102 20.503 1.00 92.38 93 VAL A N 1
ATOM 760 C CA . VAL A 1 93 ? -0.151 -0.298 21.919 1.00 92.38 93 VAL A CA 1
ATOM 761 C C . VAL A 1 93 ? -0.324 -1.811 22.086 1.00 92.38 93 VAL A C 1
ATOM 763 O O . VAL A 1 93 ? 0.332 -2.402 22.939 1.00 92.38 93 VAL A O 1
ATOM 766 N N . ALA A 1 94 ? -1.179 -2.463 21.289 1.00 92.06 94 ALA A N 1
ATOM 767 C CA . ALA A 1 94 ? -1.375 -3.909 21.396 1.00 92.06 94 ALA A CA 1
ATOM 768 C C . ALA A 1 94 ? -0.158 -4.712 20.912 1.00 92.06 94 ALA A C 1
ATOM 770 O O . ALA A 1 94 ? 0.125 -5.757 21.491 1.00 92.06 94 ALA A O 1
ATOM 771 N N . SER A 1 95 ? 0.559 -4.233 19.888 1.00 88.44 95 SER A N 1
ATOM 772 C CA . SER A 1 95 ? 1.760 -4.879 19.344 1.00 88.44 95 SER A CA 1
ATOM 773 C C . SER A 1 95 ? 3.062 -4.473 20.050 1.00 88.44 95 SER A C 1
ATOM 775 O O . SER A 1 95 ? 4.135 -4.803 19.554 1.00 88.44 95 SER A O 1
ATOM 777 N N . LYS A 1 96 ? 2.999 -3.734 21.170 1.00 88.75 96 LYS A N 1
ATOM 778 C CA . LYS A 1 96 ? 4.158 -3.154 21.886 1.00 88.75 96 LYS A CA 1
ATOM 779 C C . LYS A 1 96 ? 5.063 -2.236 21.029 1.00 88.75 96 LYS A C 1
ATOM 781 O O . LYS A 1 96 ? 6.215 -2.005 21.383 1.00 88.75 96 LYS A O 1
ATOM 786 N N . HIS A 1 97 ? 4.578 -1.701 19.907 1.00 89.44 97 HIS A N 1
ATOM 787 C CA . HIS A 1 97 ? 5.361 -0.799 19.051 1.00 89.44 97 HIS A CA 1
ATOM 788 C C . HIS A 1 97 ? 5.299 0.654 19.561 1.00 89.44 97 HIS A C 1
ATOM 790 O O . HIS A 1 97 ? 4.368 1.036 20.266 1.00 89.44 97 HIS A O 1
ATOM 796 N N . HIS A 1 98 ? 6.266 1.497 19.179 1.00 88.81 98 HIS A N 1
ATOM 797 C CA . HIS A 1 98 ? 6.286 2.913 19.585 1.00 88.81 98 HIS A CA 1
ATOM 798 C C . HIS A 1 98 ? 5.433 3.826 18.685 1.00 88.81 98 HIS A C 1
ATOM 800 O O . HIS A 1 98 ? 4.763 4.737 19.166 1.00 88.81 98 HIS A O 1
ATOM 806 N N . GLN A 1 99 ? 5.446 3.590 17.370 1.00 90.38 99 GLN A N 1
ATOM 807 C CA . GLN A 1 99 ? 4.819 4.464 16.378 1.00 90.38 99 GLN A CA 1
ATOM 808 C C . GLN A 1 99 ? 4.201 3.640 15.244 1.00 90.38 99 GLN A C 1
ATOM 810 O O . GLN A 1 99 ? 4.699 2.573 14.897 1.00 90.38 99 GLN A O 1
ATOM 815 N N . ILE A 1 100 ? 3.132 4.160 14.638 1.00 92.31 100 ILE A N 1
ATOM 816 C CA . ILE A 1 100 ? 2.593 3.675 13.365 1.00 92.31 100 ILE A CA 1
ATOM 817 C C . ILE A 1 100 ? 2.580 4.823 12.355 1.00 92.31 100 ILE A C 1
ATOM 819 O O . ILE A 1 100 ? 2.132 5.931 12.657 1.00 92.31 100 ILE A O 1
ATOM 823 N N . VAL A 1 101 ? 3.079 4.559 11.149 1.00 91.44 101 VAL A N 1
ATOM 824 C CA . VAL A 1 101 ? 3.116 5.521 10.042 1.00 91.44 101 VAL A CA 1
ATOM 825 C C . VAL A 1 101 ? 2.336 4.936 8.874 1.00 91.44 101 VAL A C 1
ATOM 827 O O . VAL A 1 101 ? 2.490 3.769 8.522 1.00 91.44 101 VAL A O 1
ATOM 830 N N . LYS A 1 102 ? 1.476 5.749 8.259 1.00 90.44 102 LYS A N 1
ATOM 831 C CA . LYS A 1 102 ? 0.758 5.348 7.052 1.00 90.44 102 LYS A CA 1
ATOM 832 C C . LYS A 1 102 ? 1.697 5.462 5.848 1.00 90.44 102 LYS A C 1
ATOM 834 O O . LYS A 1 102 ? 2.093 6.569 5.498 1.00 90.44 102 LYS A O 1
ATOM 839 N N . MET A 1 103 ? 1.975 4.345 5.180 1.00 90.56 103 MET A N 1
ATOM 840 C CA . MET A 1 103 ? 2.652 4.350 3.880 1.00 90.56 103 MET A CA 1
ATOM 841 C C . MET A 1 103 ? 1.739 4.922 2.785 1.00 90.56 103 MET A C 1
ATOM 843 O O . MET A 1 103 ? 0.521 4.721 2.799 1.00 90.56 103 MET A O 1
ATOM 847 N N . ASP A 1 104 ? 2.328 5.585 1.790 1.00 89.75 104 ASP A N 1
ATOM 848 C CA . ASP A 1 104 ? 1.617 6.085 0.605 1.00 89.75 104 ASP A CA 1
ATOM 849 C C . ASP A 1 104 ? 1.456 5.012 -0.488 1.00 89.75 104 ASP A C 1
ATOM 851 O O . ASP A 1 104 ? 1.493 5.305 -1.684 1.00 89.75 104 ASP A O 1
ATOM 855 N N . LEU A 1 105 ? 1.228 3.767 -0.056 1.00 91.06 105 LEU A N 1
ATOM 856 C CA . LEU A 1 105 ? 0.925 2.610 -0.892 1.00 91.06 105 LEU A CA 1
ATOM 857 C C . LEU A 1 105 ? -0.533 2.165 -0.715 1.00 91.06 105 LEU A C 1
ATOM 859 O O . LEU A 1 105 ? -1.063 2.096 0.396 1.00 91.06 105 LEU A O 1
ATOM 863 N N . ARG A 1 106 ? -1.190 1.860 -1.832 1.00 90.38 106 ARG A N 1
ATOM 864 C CA . ARG A 1 106 ? -2.581 1.432 -1.926 1.00 90.38 106 ARG A CA 1
ATOM 865 C C . ARG A 1 106 ? -2.794 0.627 -3.209 1.00 90.38 106 ARG A C 1
ATOM 867 O O . ARG A 1 106 ? -2.498 1.110 -4.298 1.00 90.38 106 ARG A O 1
ATOM 874 N N . SER A 1 107 ? -3.404 -0.542 -3.054 1.00 91.06 107 SER A N 1
ATOM 875 C CA . SER A 1 107 ? -3.937 -1.391 -4.124 1.00 91.06 107 SER A CA 1
ATOM 876 C C . SER A 1 107 ? -5.273 -1.993 -3.661 1.00 91.06 107 SER A C 1
ATOM 878 O O . SER A 1 107 ? -5.638 -1.851 -2.486 1.00 91.06 107 SER A O 1
ATOM 880 N N . ARG A 1 108 ? -6.030 -2.640 -4.553 1.00 90.19 108 ARG A N 1
ATOM 881 C CA . ARG A 1 108 ? -7.132 -3.553 -4.186 1.00 90.19 108 ARG A CA 1
ATOM 882 C C . ARG A 1 108 ? -6.623 -4.961 -3.843 1.00 90.19 108 ARG A C 1
ATOM 884 O O . ARG A 1 108 ? -7.353 -5.708 -3.197 1.00 90.19 108 ARG A O 1
ATOM 891 N N . HIS A 1 109 ? -5.397 -5.293 -4.245 1.00 91.25 109 HIS A N 1
ATOM 892 C CA . HIS A 1 109 ? -4.802 -6.629 -4.188 1.00 91.25 109 HIS A CA 1
ATOM 893 C C . HIS A 1 109 ? -3.853 -6.745 -2.983 1.00 91.25 109 HIS A C 1
ATOM 895 O O . HIS A 1 109 ? -2.807 -6.095 -2.936 1.00 91.25 109 HIS A O 1
ATOM 901 N N . LEU A 1 110 ? -4.250 -7.512 -1.960 1.00 90.94 110 LEU A N 1
ATOM 902 C CA . LEU A 1 110 ? -3.508 -7.645 -0.693 1.00 90.94 110 LEU A CA 1
ATOM 903 C C . LEU A 1 110 ? -2.205 -8.435 -0.869 1.00 90.94 110 LEU A C 1
ATOM 905 O O . LEU A 1 110 ? -1.176 -8.048 -0.330 1.00 90.94 110 LEU A O 1
ATOM 909 N N . ASP A 1 111 ? -2.268 -9.504 -1.651 1.00 90.50 111 ASP A N 1
ATOM 910 C CA . ASP A 1 111 ? -1.154 -10.294 -2.177 1.00 90.50 111 ASP A CA 1
ATOM 911 C C . ASP A 1 111 ? -0.088 -9.405 -2.837 1.00 90.50 111 ASP A C 1
ATOM 913 O O . ASP A 1 111 ? 1.093 -9.488 -2.514 1.00 90.50 111 ASP A O 1
ATOM 917 N N . SER A 1 112 ? -0.515 -8.471 -3.684 1.00 91.00 112 SER A N 1
ATOM 918 C CA . SER A 1 112 ? 0.382 -7.565 -4.396 1.00 91.00 112 SER A CA 1
ATOM 919 C C . SER A 1 112 ? 0.968 -6.484 -3.480 1.00 91.00 112 SER A C 1
ATOM 921 O O . SER A 1 112 ? 2.140 -6.134 -3.609 1.00 91.00 112 SER A O 1
ATOM 923 N N . LEU A 1 113 ? 0.199 -5.992 -2.498 1.00 91.56 113 LEU A N 1
ATOM 924 C CA . LEU A 1 113 ? 0.728 -5.123 -1.437 1.00 91.56 113 LEU A CA 1
ATOM 925 C C . LEU A 1 113 ? 1.768 -5.845 -0.578 1.00 91.56 113 LEU A C 1
ATOM 927 O O . LEU A 1 113 ? 2.806 -5.264 -0.276 1.00 91.56 113 LEU A O 1
ATOM 931 N N . LYS A 1 114 ? 1.499 -7.098 -0.205 1.00 90.88 114 LYS A N 1
ATOM 932 C CA . LYS A 1 114 ? 2.415 -7.961 0.541 1.00 90.88 114 LYS A CA 1
ATOM 933 C C . LYS A 1 114 ? 3.710 -8.174 -0.244 1.00 90.88 114 LYS A C 1
ATOM 935 O O . LYS A 1 114 ? 4.775 -7.904 0.298 1.00 90.88 114 LYS A O 1
ATOM 940 N N . ALA A 1 115 ? 3.624 -8.540 -1.525 1.00 89.00 115 ALA A N 1
ATOM 941 C CA . ALA A 1 115 ? 4.787 -8.770 -2.381 1.00 89.00 115 ALA A CA 1
ATOM 942 C C . ALA A 1 115 ? 5.701 -7.535 -2.503 1.00 89.00 115 ALA A C 1
ATOM 944 O O . ALA A 1 115 ? 6.921 -7.663 -2.393 1.00 89.00 115 ALA A O 1
ATOM 945 N N . ILE A 1 116 ? 5.112 -6.341 -2.662 1.00 89.25 116 ILE A N 1
ATOM 946 C CA . ILE A 1 116 ? 5.837 -5.059 -2.701 1.00 89.25 116 ILE A CA 1
ATOM 947 C C . ILE A 1 116 ? 6.464 -4.736 -1.335 1.00 89.25 116 ILE A C 1
ATOM 949 O O . ILE A 1 116 ? 7.651 -4.438 -1.249 1.00 89.25 116 ILE A O 1
ATOM 953 N N . VAL A 1 117 ? 5.677 -4.778 -0.255 1.00 89.56 117 VAL A N 1
ATOM 954 C CA . VAL A 1 117 ? 6.105 -4.310 1.077 1.00 89.56 117 VAL A CA 1
ATOM 955 C C . VAL A 1 117 ? 7.112 -5.257 1.728 1.00 89.56 117 VAL A C 1
ATOM 957 O O . VAL A 1 117 ? 8.064 -4.797 2.352 1.00 89.56 117 VAL A O 1
ATOM 960 N N . PHE A 1 118 ? 6.935 -6.568 1.564 1.00 87.62 118 PHE A N 1
ATOM 961 C CA . PHE A 1 118 ? 7.870 -7.579 2.065 1.00 87.62 118 PHE A CA 1
ATOM 962 C C . PHE A 1 118 ? 9.055 -7.797 1.122 1.00 87.62 118 PHE A C 1
ATOM 964 O O . PHE A 1 118 ? 9.887 -8.654 1.407 1.00 87.62 118 PHE A O 1
ATOM 971 N N . LYS A 1 119 ? 9.130 -7.061 0.001 1.00 82.50 119 LYS A N 1
ATOM 972 C CA . LYS A 1 119 ? 10.185 -7.209 -1.009 1.00 82.50 119 LYS A CA 1
ATOM 973 C C . LYS A 1 119 ? 10.327 -8.655 -1.509 1.00 82.50 119 LYS A C 1
ATOM 975 O O . LYS A 1 119 ? 11.398 -9.068 -1.924 1.00 82.50 119 LYS A O 1
ATOM 980 N N . GLN A 1 120 ? 9.230 -9.417 -1.531 1.00 70.25 120 GLN A N 1
ATOM 981 C CA . GLN A 1 120 ? 9.206 -10.777 -2.094 1.00 70.25 120 GLN A CA 1
ATOM 982 C C . GLN A 1 120 ? 9.388 -10.762 -3.618 1.00 70.25 120 GLN A C 1
ATOM 984 O O . GLN A 1 120 ? 9.737 -11.779 -4.206 1.00 70.25 120 GLN A O 1
ATOM 989 N N . TYR A 1 121 ? 9.172 -9.597 -4.237 1.00 58.66 121 TYR A N 1
ATOM 990 C CA . TYR A 1 121 ? 9.565 -9.315 -5.611 1.00 58.66 121 TYR A CA 1
ATOM 991 C C . TYR A 1 121 ? 11.074 -9.024 -5.766 1.00 58.66 121 TYR A C 1
ATOM 993 O O . TYR A 1 121 ? 11.637 -9.332 -6.811 1.00 58.66 121 TYR A O 1
ATOM 1001 N N . ASP A 1 122 ? 11.761 -8.526 -4.726 1.00 55.31 122 ASP A N 1
ATOM 1002 C CA . ASP A 1 122 ? 13.229 -8.408 -4.701 1.00 55.31 122 ASP A CA 1
ATOM 1003 C C . ASP A 1 122 ? 13.874 -9.793 -4.440 1.00 55.31 122 ASP A C 1
ATOM 1005 O O . ASP A 1 122 ? 14.809 -9.922 -3.644 1.00 55.31 122 ASP A O 1
ATOM 1009 N N . GLN A 1 123 ? 13.412 -10.837 -5.143 1.00 48.56 123 GLN A N 1
ATOM 1010 C CA . GLN A 1 123 ? 14.295 -11.939 -5.519 1.00 48.56 123 GLN A CA 1
ATOM 1011 C C . GLN A 1 123 ? 15.332 -11.342 -6.464 1.00 48.56 123 GLN A C 1
ATOM 1013 O O . GLN A 1 123 ? 15.113 -11.252 -7.666 1.00 48.56 123 GLN A O 1
ATOM 1018 N N . THR A 1 124 ? 16.370 -10.806 -5.824 1.00 41.84 124 THR A N 1
ATOM 1019 C CA . THR A 1 124 ? 17.690 -10.458 -6.333 1.00 41.84 124 THR A CA 1
ATOM 1020 C C . THR A 1 124 ? 17.804 -10.271 -7.848 1.00 41.84 124 THR A C 1
ATOM 1022 O O . THR A 1 124 ? 17.687 -11.205 -8.636 1.00 41.84 124 THR A O 1
ATOM 1025 N N . PHE A 1 125 ? 18.231 -9.066 -8.240 1.00 45.84 125 PHE A N 1
ATOM 1026 C CA . PHE A 1 125 ? 18.992 -8.852 -9.473 1.00 45.84 125 PHE A CA 1
ATOM 1027 C C . PHE A 1 125 ? 20.309 -9.656 -9.382 1.00 45.84 125 PHE A C 1
ATOM 1029 O O . PHE A 1 125 ? 21.377 -9.090 -9.132 1.00 45.84 125 PHE A O 1
ATOM 1036 N N . GLU A 1 126 ? 20.235 -10.988 -9.475 1.00 36.69 126 GLU A N 1
ATOM 1037 C CA . GLU A 1 126 ? 21.398 -11.863 -9.404 1.00 36.69 126 GLU A CA 1
ATOM 1038 C C . GLU A 1 126 ? 22.232 -11.677 -10.659 1.00 36.69 126 GLU A C 1
ATOM 1040 O O . GLU A 1 126 ? 21.995 -12.268 -11.710 1.00 36.69 126 GLU A O 1
ATOM 1045 N N . ASN A 1 127 ? 23.288 -10.888 -10.486 1.00 39.16 127 ASN A N 1
ATOM 1046 C CA . ASN A 1 127 ? 24.459 -10.836 -11.348 1.00 39.16 127 ASN A CA 1
ATOM 1047 C C . ASN A 1 127 ? 25.246 -12.167 -11.300 1.00 39.16 127 ASN A C 1
ATOM 1049 O O . ASN A 1 127 ? 26.457 -12.175 -11.078 1.00 39.16 127 ASN A O 1
ATOM 1053 N N . HIS A 1 128 ? 24.565 -13.300 -11.487 1.00 33.44 128 HIS A N 1
ATOM 1054 C CA . HIS A 1 128 ? 25.124 -14.647 -11.459 1.00 33.44 128 HIS A CA 1
ATOM 1055 C C . HIS A 1 128 ? 24.549 -15.498 -12.595 1.00 33.44 128 HIS A C 1
ATOM 1057 O O . HIS A 1 128 ? 23.683 -16.338 -12.381 1.00 33.44 128 HIS A O 1
ATOM 1063 N N . ASN A 1 129 ? 25.081 -15.265 -13.801 1.00 37.41 129 ASN A N 1
ATOM 1064 C CA . ASN A 1 129 ? 25.419 -16.250 -14.844 1.00 37.41 129 ASN A CA 1
ATOM 1065 C C . ASN A 1 129 ? 24.701 -17.618 -14.795 1.00 37.41 129 ASN A C 1
ATOM 1067 O O . ASN A 1 129 ? 25.348 -18.667 -14.833 1.00 37.41 129 ASN A O 1
ATOM 1071 N N . SER A 1 130 ? 23.372 -17.628 -14.759 1.00 31.47 130 SER A N 1
ATOM 1072 C CA . SER A 1 130 ? 22.561 -18.833 -14.897 1.00 31.47 130 SER A CA 1
ATOM 1073 C C . SER A 1 130 ? 22.139 -18.943 -16.355 1.00 31.47 130 SER A C 1
ATOM 1075 O O . SER A 1 130 ? 21.055 -18.527 -16.757 1.00 31.47 130 SER A O 1
ATOM 1077 N N . THR A 1 131 ? 23.046 -19.492 -17.169 1.00 38.88 131 THR A N 1
ATOM 1078 C CA . THR A 1 131 ? 22.819 -19.796 -18.588 1.00 38.88 131 THR A CA 1
ATOM 1079 C C . THR A 1 131 ? 21.801 -20.929 -18.742 1.00 38.88 131 THR A C 1
ATOM 1081 O O . THR A 1 131 ? 22.124 -22.052 -19.119 1.00 38.88 131 THR A O 1
ATOM 1084 N N . THR A 1 132 ? 20.545 -20.607 -18.474 1.00 36.50 132 THR A N 1
ATOM 1085 C CA . THR A 1 132 ? 19.376 -21.321 -18.970 1.00 36.50 132 THR A CA 1
ATOM 1086 C C . THR A 1 132 ? 18.666 -20.335 -19.880 1.00 36.50 132 THR A C 1
ATOM 1088 O O . THR A 1 132 ? 18.035 -19.409 -19.368 1.00 36.50 132 THR A O 1
ATOM 1091 N N . PRO A 1 133 ? 18.773 -20.474 -21.215 1.00 33.78 133 PRO A N 1
ATOM 1092 C CA . PRO A 1 133 ? 17.903 -19.734 -22.111 1.00 33.78 133 PRO A CA 1
ATOM 1093 C C . PRO A 1 133 ? 16.473 -20.057 -21.688 1.00 33.78 133 PRO A C 1
ATOM 1095 O O . PRO A 1 133 ? 16.095 -21.233 -21.670 1.00 33.78 133 PRO A O 1
ATOM 1098 N N . LEU A 1 134 ? 15.698 -19.041 -21.302 1.00 39.72 134 LEU A N 1
ATOM 1099 C CA . LEU A 1 134 ? 14.265 -19.205 -21.110 1.00 39.72 134 LEU A CA 1
ATOM 1100 C C . LEU A 1 134 ? 13.699 -19.594 -22.469 1.00 39.72 134 LEU A C 1
ATOM 1102 O O . LEU A 1 134 ? 13.501 -18.742 -23.331 1.00 39.72 134 LEU A O 1
ATOM 1106 N N . GLN A 1 135 ? 13.520 -20.902 -22.659 1.00 37.12 135 GLN A N 1
ATOM 1107 C CA . GLN A 1 135 ? 12.956 -21.472 -23.866 1.00 37.12 135 GLN A CA 1
ATOM 1108 C C . GLN A 1 135 ? 11.610 -20.794 -24.068 1.00 37.12 135 GLN A C 1
ATOM 1110 O O . GLN A 1 135 ? 10.708 -20.940 -23.237 1.00 37.12 135 GLN A O 1
ATOM 1115 N N . GLU A 1 136 ? 11.541 -19.976 -25.118 1.00 38.31 136 GLU A N 1
ATOM 1116 C CA . GLU A 1 136 ? 10.415 -19.100 -25.390 1.00 38.31 136 GLU A CA 1
ATOM 1117 C C . GLU A 1 136 ? 9.151 -19.954 -25.331 1.00 38.31 136 GLU A C 1
ATOM 1119 O O . GLU A 1 136 ? 8.994 -20.903 -26.105 1.00 38.31 136 GLU A O 1
ATOM 1124 N N . ARG A 1 137 ? 8.269 -19.680 -24.358 1.00 36.09 137 ARG A N 1
ATOM 1125 C CA . ARG A 1 137 ? 7.030 -20.448 -24.183 1.00 36.09 137 ARG A CA 1
ATOM 1126 C C . ARG A 1 137 ? 5.998 -19.995 -25.210 1.00 36.09 137 ARG A C 1
ATOM 1128 O O . ARG A 1 137 ? 4.866 -19.652 -24.868 1.00 36.09 137 ARG A O 1
ATOM 1135 N N . CYS A 1 138 ? 6.410 -20.031 -26.473 1.00 36.53 138 CYS A N 1
ATOM 1136 C CA . CYS A 1 138 ? 5.553 -20.177 -27.623 1.00 36.53 138 CYS A CA 1
ATOM 1137 C C . CYS A 1 138 ? 4.599 -21.329 -27.317 1.00 36.53 138 CYS A C 1
ATOM 1139 O O . CYS A 1 138 ? 4.961 -22.507 -27.336 1.00 36.53 138 CYS A O 1
ATOM 1141 N N . LEU A 1 139 ? 3.362 -20.967 -26.976 1.00 37.31 139 LEU A N 1
ATOM 1142 C CA . LEU A 1 139 ? 2.230 -21.868 -27.117 1.00 37.31 139 LEU A CA 1
ATOM 1143 C C . LEU A 1 139 ? 2.3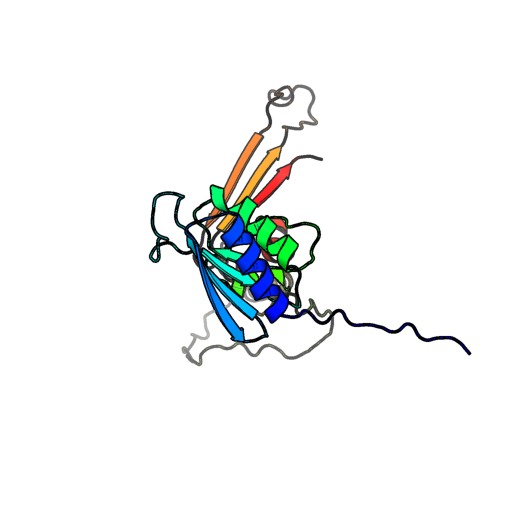31 -22.423 -28.535 1.00 37.31 139 LEU A C 1
ATOM 1145 O O . LEU A 1 139 ? 2.416 -21.624 -29.463 1.00 37.31 139 LEU A O 1
ATOM 1149 N N . GLY A 1 140 ? 2.393 -23.752 -28.669 1.00 36.12 140 GLY A N 1
ATOM 1150 C CA . GLY A 1 140 ? 2.726 -24.476 -29.903 1.00 36.12 140 GLY A CA 1
ATOM 1151 C C . GLY A 1 140 ? 1.679 -24.354 -31.011 1.00 36.12 140 GLY A C 1
ATOM 1152 O O . GLY A 1 140 ? 1.142 -25.349 -31.484 1.00 36.12 140 GLY A O 1
ATOM 1153 N N . LEU A 1 141 ? 1.384 -23.122 -31.406 1.00 39.88 141 LEU A N 1
ATOM 1154 C CA . LEU A 1 141 ? 0.830 -22.752 -32.685 1.00 39.88 141 LEU A CA 1
ATOM 1155 C C . LEU A 1 141 ? 2.019 -22.686 -33.636 1.00 39.88 141 LEU A C 1
ATOM 1157 O O . LEU A 1 141 ? 2.639 -21.637 -33.801 1.00 39.88 141 LEU A O 1
ATOM 1161 N N . ASP A 1 142 ? 2.327 -23.833 -34.235 1.00 40.50 142 ASP A N 1
ATOM 1162 C CA . ASP A 1 142 ? 3.173 -23.928 -35.422 1.00 40.50 142 ASP A CA 1
ATOM 1163 C C . ASP A 1 142 ? 2.415 -23.278 -36.594 1.00 40.50 142 ASP A C 1
ATOM 1165 O O . ASP A 1 142 ? 1.822 -23.927 -37.460 1.00 40.50 142 ASP A O 1
ATOM 1169 N N . VAL A 1 143 ? 2.302 -21.947 -36.531 1.00 54.12 143 VAL A N 1
ATOM 1170 C CA . VAL A 1 143 ? 1.774 -21.132 -37.616 1.00 54.12 143 VAL A CA 1
ATOM 1171 C C . VAL A 1 143 ? 2.835 -21.189 -38.692 1.00 54.12 143 VAL A C 1
ATOM 1173 O O . VAL A 1 143 ? 3.895 -20.593 -38.532 1.00 54.12 143 VAL A O 1
ATOM 1176 N N . ASN A 1 144 ? 2.530 -21.915 -39.766 1.00 54.19 144 ASN A N 1
ATOM 1177 C CA . ASN A 1 144 ? 3.342 -22.020 -40.971 1.00 54.19 144 ASN A CA 1
ATOM 1178 C C . ASN A 1 144 ? 3.693 -20.609 -41.486 1.00 54.19 144 ASN A C 1
ATOM 1180 O O . ASN A 1 144 ? 2.913 -19.974 -42.199 1.00 54.19 144 ASN A O 1
ATOM 1184 N N . MET A 1 145 ? 4.837 -20.098 -41.026 1.00 59.84 145 MET A N 1
ATOM 1185 C CA . MET A 1 145 ? 5.359 -18.776 -41.339 1.00 59.84 145 MET A CA 1
ATOM 1186 C C . MET A 1 145 ? 5.966 -18.840 -42.733 1.00 59.84 145 MET A C 1
ATOM 1188 O O . MET A 1 145 ? 6.886 -19.617 -42.992 1.00 59.84 145 MET A O 1
ATOM 1192 N N . ASP A 1 146 ? 5.445 -18.009 -43.632 1.00 63.91 146 ASP A N 1
ATOM 1193 C CA . ASP A 1 146 ? 5.955 -17.892 -44.991 1.00 63.91 146 ASP A CA 1
ATOM 1194 C C . ASP A 1 146 ? 7.451 -17.547 -44.949 1.00 63.91 146 ASP A C 1
ATOM 1196 O O . ASP A 1 146 ? 7.851 -16.531 -44.379 1.00 63.91 146 ASP A O 1
ATOM 1200 N N . SER A 1 147 ? 8.283 -18.388 -45.569 1.00 63.75 147 SER A N 1
ATOM 1201 C CA . SER A 1 147 ? 9.752 -18.295 -45.540 1.00 63.75 147 SER A CA 1
ATOM 1202 C C . SER A 1 147 ? 10.305 -17.003 -46.160 1.00 63.75 147 SER A C 1
ATOM 1204 O O . SER A 1 147 ? 11.512 -16.776 -46.152 1.00 63.75 147 SER A O 1
ATOM 1206 N N . ARG A 1 148 ? 9.428 -16.173 -46.735 1.00 70.75 148 ARG A N 1
ATOM 1207 C CA . ARG A 1 148 ? 9.713 -14.851 -47.304 1.00 70.75 148 ARG A CA 1
ATOM 1208 C C . ARG A 1 148 ? 9.569 -13.705 -46.291 1.00 70.75 148 ARG A C 1
ATOM 1210 O O . ARG A 1 148 ? 9.885 -12.570 -46.637 1.00 70.75 148 ARG A O 1
ATOM 1217 N N . ILE A 1 149 ? 9.094 -13.967 -45.069 1.00 68.19 149 ILE A N 1
ATOM 1218 C CA . ILE A 1 149 ? 8.967 -12.959 -44.004 1.00 68.19 149 ILE A CA 1
ATOM 1219 C C . ILE A 1 149 ? 10.337 -12.742 -43.348 1.00 68.19 149 ILE A C 1
ATOM 1221 O O . ILE A 1 149 ? 10.791 -13.538 -42.527 1.00 68.19 149 ILE A O 1
ATOM 1225 N N . ILE A 1 150 ? 10.994 -11.639 -43.708 1.00 68.19 150 ILE A N 1
ATOM 1226 C CA . ILE A 1 150 ? 12.262 -11.210 -43.110 1.00 68.19 150 ILE A CA 1
ATOM 1227 C C . ILE A 1 150 ? 11.961 -10.404 -41.838 1.00 68.19 150 ILE A C 1
ATOM 1229 O O . ILE A 1 150 ? 11.236 -9.411 -41.880 1.00 68.19 150 ILE A O 1
ATOM 1233 N N . HIS A 1 151 ? 12.537 -10.808 -40.706 1.00 68.50 151 HIS A N 1
ATOM 1234 C CA . HIS A 1 151 ? 12.405 -10.098 -39.432 1.00 68.50 151 HIS A CA 1
ATOM 1235 C C . HIS A 1 151 ? 13.441 -8.965 -39.330 1.00 68.50 151 HIS A C 1
ATOM 1237 O O . HIS A 1 151 ? 14.415 -9.056 -38.591 1.00 68.50 151 HIS A O 1
ATOM 1243 N N . GLU A 1 152 ? 13.225 -7.874 -40.072 1.00 73.25 152 GLU A N 1
ATOM 1244 C CA . GLU A 1 152 ? 14.185 -6.758 -40.210 1.00 73.25 152 GLU A CA 1
ATOM 1245 C C . GLU A 1 152 ? 14.671 -6.157 -38.872 1.00 73.25 152 GLU A C 1
ATOM 1247 O O . GLU A 1 152 ? 15.797 -5.677 -38.787 1.00 73.25 152 GLU A O 1
ATOM 1252 N N . ASN A 1 153 ? 13.846 -6.221 -37.819 1.00 81.62 153 ASN A N 1
ATOM 1253 C CA . ASN A 1 153 ? 14.120 -5.644 -36.496 1.00 81.62 153 ASN A CA 1
ATOM 1254 C C . ASN A 1 153 ? 14.366 -6.690 -35.387 1.00 81.62 153 ASN A C 1
ATOM 1256 O O . ASN A 1 153 ? 14.203 -6.374 -34.209 1.00 81.62 153 ASN A O 1
ATOM 1260 N N . GLU A 1 154 ? 14.741 -7.930 -35.722 1.00 85.06 154 GLU A N 1
ATOM 1261 C CA . GLU A 1 154 ? 14.974 -9.005 -34.737 1.00 85.06 154 GLU A CA 1
ATOM 1262 C C . GLU A 1 154 ? 16.000 -8.610 -33.657 1.00 85.06 154 GLU A C 1
ATOM 1264 O O . GLU A 1 154 ? 15.696 -8.658 -32.466 1.00 85.06 154 GLU A O 1
ATOM 1269 N N . VAL A 1 155 ? 17.160 -8.085 -34.068 1.00 86.25 155 VAL A N 1
ATOM 1270 C CA . VAL A 1 155 ? 18.237 -7.633 -33.162 1.00 86.25 155 VAL A CA 1
ATOM 1271 C C . VAL A 1 155 ? 17.768 -6.531 -32.201 1.00 86.25 155 VAL A C 1
ATOM 1273 O O . VAL A 1 155 ? 18.122 -6.531 -31.021 1.00 86.25 155 VAL A O 1
ATOM 1276 N N . GLU A 1 156 ? 16.952 -5.589 -32.681 1.00 86.56 156 GLU A N 1
ATOM 1277 C CA . GLU A 1 156 ? 16.424 -4.506 -31.844 1.00 86.56 156 GLU A CA 1
ATOM 1278 C C . GLU A 1 156 ? 15.334 -5.014 -30.891 1.00 86.56 156 GLU A C 1
ATOM 1280 O O . GLU A 1 156 ? 15.310 -4.632 -29.721 1.00 86.56 156 GLU A O 1
ATOM 1285 N N . LYS A 1 157 ? 14.483 -5.943 -31.344 1.00 87.56 157 LYS A N 1
ATOM 1286 C CA . LYS A 1 157 ? 13.482 -6.612 -30.503 1.00 87.56 157 LYS A CA 1
ATOM 1287 C C . LYS A 1 157 ? 14.150 -7.374 -29.351 1.00 87.56 157 LYS A C 1
ATOM 1289 O O . LYS A 1 157 ? 13.741 -7.204 -28.203 1.00 87.56 157 LYS A O 1
ATOM 1294 N N . GLU A 1 158 ? 15.212 -8.136 -29.625 1.00 89.94 158 GLU A N 1
ATOM 1295 C CA . GLU A 1 158 ? 16.019 -8.804 -28.593 1.00 89.94 158 GLU A CA 1
ATOM 1296 C C . GLU A 1 158 ? 16.667 -7.811 -27.617 1.00 89.94 158 GLU A C 1
ATOM 1298 O O . GLU A 1 158 ? 16.688 -8.045 -26.404 1.00 89.94 158 GLU A O 1
ATOM 1303 N N . ARG A 1 159 ? 17.198 -6.686 -28.121 1.00 92.38 159 ARG A N 1
ATOM 1304 C CA . ARG A 1 159 ? 17.794 -5.625 -27.292 1.00 92.38 159 ARG A CA 1
ATOM 1305 C C . ARG A 1 159 ? 16.759 -5.021 -26.339 1.00 92.38 159 ARG A C 1
ATOM 1307 O O . ARG A 1 159 ? 17.022 -4.902 -25.142 1.00 92.38 159 ARG A O 1
ATOM 1314 N N . VAL A 1 160 ? 15.582 -4.670 -26.857 1.00 90.31 160 VAL A N 1
ATOM 1315 C CA . VAL A 1 160 ? 14.461 -4.111 -26.086 1.00 90.31 160 VAL A CA 1
ATOM 1316 C C . VAL A 1 160 ? 13.959 -5.108 -25.043 1.00 90.31 160 VAL A C 1
ATOM 1318 O O . VAL A 1 160 ? 13.746 -4.723 -23.890 1.00 90.31 160 VAL A O 1
ATOM 1321 N N . GLN A 1 161 ? 13.806 -6.383 -25.410 1.00 89.06 161 GLN A N 1
ATOM 1322 C CA . GLN A 1 161 ? 13.371 -7.441 -24.499 1.00 89.06 161 GLN A CA 1
ATOM 1323 C C . GLN A 1 161 ? 14.350 -7.611 -23.331 1.00 89.06 161 GLN A C 1
ATOM 1325 O O . GLN A 1 161 ? 13.931 -7.529 -22.177 1.00 89.06 161 GLN A O 1
ATOM 1330 N N . ARG A 1 162 ? 15.651 -7.717 -23.618 1.00 90.19 162 ARG A N 1
ATOM 1331 C CA . ARG A 1 162 ? 16.718 -7.851 -22.614 1.00 90.19 162 ARG A CA 1
ATOM 1332 C C . ARG A 1 162 ? 16.741 -6.688 -21.621 1.00 90.19 162 ARG A C 1
ATOM 1334 O O . ARG A 1 162 ? 16.674 -6.910 -20.419 1.00 90.19 162 ARG A O 1
ATOM 1341 N N . ILE A 1 163 ? 16.724 -5.447 -22.112 1.00 89.69 163 ILE A N 1
ATOM 1342 C CA . ILE A 1 163 ? 16.693 -4.237 -21.265 1.00 89.69 163 ILE A CA 1
ATOM 1343 C C . ILE A 1 163 ? 15.410 -4.178 -20.419 1.00 89.69 163 ILE A C 1
ATOM 1345 O O . ILE A 1 163 ? 15.417 -3.696 -19.283 1.00 89.69 163 ILE A O 1
ATOM 1349 N N . THR A 1 164 ? 14.294 -4.677 -20.955 1.00 87.88 164 THR A N 1
ATOM 1350 C CA . THR A 1 164 ? 13.023 -4.764 -20.226 1.00 87.88 164 THR A CA 1
ATOM 1351 C C . THR A 1 164 ? 13.099 -5.801 -19.101 1.00 87.88 164 THR A C 1
ATOM 1353 O O . THR A 1 164 ? 12.646 -5.509 -17.995 1.00 87.88 164 THR A O 1
ATOM 1356 N N . GLN A 1 165 ? 13.722 -6.961 -19.336 1.00 87.44 165 GLN A N 1
ATOM 1357 C CA . GLN A 1 165 ? 13.986 -7.986 -18.315 1.00 87.44 165 GLN A CA 1
ATOM 1358 C C . GLN A 1 165 ? 14.978 -7.487 -17.252 1.00 87.44 165 GLN A C 1
ATOM 1360 O O . GLN A 1 165 ? 14.718 -7.626 -16.063 1.00 87.44 165 GLN A O 1
ATOM 1365 N N . GLU A 1 166 ? 16.052 -6.799 -17.644 1.00 86.75 166 GLU A N 1
ATOM 1366 C CA . GLU A 1 166 ? 16.987 -6.144 -16.713 1.00 86.75 166 GLU A CA 1
ATOM 1367 C C . GLU A 1 166 ? 16.296 -5.083 -15.832 1.00 86.75 166 GLU A C 1
ATOM 1369 O O . GLU A 1 166 ? 16.697 -4.862 -14.691 1.00 86.75 166 GLU A O 1
ATOM 1374 N N . SER A 1 167 ? 15.240 -4.431 -16.337 1.00 84.56 167 SER A N 1
ATOM 1375 C CA . SER A 1 167 ? 14.521 -3.354 -15.635 1.00 84.56 167 SER A CA 1
ATOM 1376 C C . SER A 1 167 ? 13.334 -3.825 -14.782 1.00 84.56 167 SER A C 1
ATOM 1378 O O . SER A 1 167 ? 13.036 -3.204 -13.761 1.00 84.56 167 SER A O 1
ATOM 1380 N N . PHE A 1 168 ? 12.627 -4.873 -15.217 1.00 82.94 168 PHE A N 1
ATOM 1381 C CA . PHE A 1 168 ? 11.372 -5.370 -14.630 1.00 82.94 168 PHE A CA 1
ATOM 1382 C C . PHE A 1 168 ? 11.393 -6.877 -14.324 1.00 82.94 168 PHE A C 1
ATOM 1384 O O . PHE A 1 168 ? 10.332 -7.456 -14.107 1.00 82.94 168 PHE A O 1
ATOM 1391 N N . GLY A 1 169 ? 12.557 -7.529 -14.332 1.00 83.56 169 GLY A N 1
ATOM 1392 C CA . GLY A 1 169 ? 12.707 -8.968 -14.101 1.00 83.56 169 GLY A CA 1
ATOM 1393 C C . GLY A 1 169 ? 11.927 -9.861 -15.076 1.00 83.56 169 GLY A C 1
ATOM 1394 O O . GLY A 1 169 ? 11.137 -9.409 -15.911 1.00 83.56 169 GLY A O 1
ATOM 1395 N N . ASP A 1 170 ? 12.098 -11.172 -14.931 1.00 81.62 170 ASP A N 1
ATOM 1396 C CA . ASP A 1 170 ? 11.326 -12.160 -15.696 1.00 81.62 170 ASP A CA 1
ATOM 1397 C C . ASP A 1 170 ? 9.953 -12.451 -15.080 1.00 81.62 170 ASP A C 1
ATOM 1399 O O . ASP A 1 170 ? 8.996 -12.754 -15.794 1.00 81.62 170 ASP A O 1
ATOM 1403 N N . TYR A 1 171 ? 9.817 -12.286 -13.763 1.00 81.12 171 TYR A N 1
ATOM 1404 C CA . TYR A 1 171 ? 8.602 -12.639 -13.033 1.00 81.12 171 TYR A CA 1
ATOM 1405 C C . TYR A 1 171 ? 7.404 -11.706 -13.324 1.00 81.12 171 TYR A C 1
ATOM 1407 O O . TYR A 1 171 ? 7.586 -10.531 -13.684 1.00 81.12 171 TYR A O 1
ATOM 1415 N N . PRO A 1 172 ? 6.159 -12.204 -13.148 1.00 84.56 172 PRO A N 1
ATOM 1416 C CA . PRO A 1 172 ? 4.956 -11.377 -13.201 1.00 84.56 172 PRO A CA 1
ATOM 1417 C C . PRO A 1 172 ? 5.020 -10.247 -12.175 1.00 84.56 172 PRO A C 1
ATOM 1419 O O . PRO A 1 172 ? 5.385 -10.467 -11.018 1.00 84.56 172 PRO A O 1
ATOM 1422 N N . GLN A 1 173 ? 4.655 -9.035 -12.583 1.00 88.56 173 GLN A N 1
ATOM 1423 C CA . GLN A 1 173 ? 4.693 -7.892 -11.676 1.00 88.56 173 GLN A CA 1
ATOM 1424 C C . GLN A 1 173 ? 3.557 -7.946 -10.634 1.00 88.56 173 GLN A C 1
ATOM 1426 O O . GLN A 1 173 ? 2.503 -8.533 -10.884 1.00 88.56 173 GLN A O 1
ATOM 1431 N N . PRO A 1 174 ? 3.692 -7.285 -9.470 1.00 90.38 174 PRO A N 1
ATOM 1432 C CA . PRO A 1 174 ? 2.569 -7.121 -8.549 1.00 90.38 174 PRO A CA 1
ATOM 1433 C C . PRO A 1 174 ? 1.459 -6.228 -9.144 1.00 90.38 174 PRO A C 1
ATOM 1435 O O . PRO A 1 174 ? 1.704 -5.305 -9.928 1.00 90.38 174 PRO A O 1
ATOM 1438 N N . GLN A 1 175 ? 0.205 -6.469 -8.755 1.00 91.44 175 GLN A N 1
ATOM 1439 C CA . GLN A 1 175 ? -0.953 -5.720 -9.251 1.00 91.44 175 GLN A CA 1
ATOM 1440 C C . GLN A 1 175 ? -1.143 -4.393 -8.502 1.00 91.44 175 GLN A C 1
ATOM 1442 O O . GLN A 1 175 ? -1.452 -4.332 -7.306 1.00 91.44 175 GLN A O 1
ATOM 1447 N N . LEU A 1 176 ? -0.987 -3.303 -9.253 1.00 92.38 176 LEU A N 1
ATOM 1448 C CA . LEU A 1 176 ? -1.156 -1.925 -8.802 1.00 92.38 176 LEU A CA 1
ATOM 1449 C C . LEU A 1 176 ? -2.034 -1.174 -9.806 1.00 92.38 176 LEU A C 1
ATOM 1451 O O . LEU A 1 176 ? -1.774 -1.245 -11.006 1.00 92.38 176 LEU A O 1
ATOM 1455 N N . GLU A 1 177 ? -3.057 -0.442 -9.351 1.00 93.00 177 GLU A N 1
ATOM 1456 C CA . GLU A 1 177 ? -4.012 0.170 -10.289 1.00 93.00 177 GLU A CA 1
ATOM 1457 C C . GLU A 1 177 ? -3.625 1.559 -10.794 1.00 93.00 177 GLU A C 1
ATOM 1459 O O . GLU A 1 177 ? -4.209 2.056 -11.763 1.00 93.00 177 GLU A O 1
ATOM 1464 N N . PHE A 1 178 ? -2.733 2.250 -10.082 1.00 93.38 178 PHE A N 1
ATOM 1465 C CA . PHE A 1 178 ? -2.384 3.634 -10.380 1.00 93.38 178 PHE A CA 1
ATOM 1466 C C . PHE A 1 178 ? -1.038 4.055 -9.783 1.00 93.38 178 PHE A C 1
ATOM 1468 O O . PHE A 1 178 ? -0.646 3.611 -8.703 1.00 93.38 178 PHE A O 1
ATOM 1475 N N . ALA A 1 179 ? -0.393 5.005 -10.455 1.00 93.56 179 ALA A N 1
ATOM 1476 C CA . ALA A 1 179 ? 0.733 5.779 -9.943 1.00 93.56 179 ALA A CA 1
ATOM 1477 C C . ALA A 1 179 ? 0.557 7.242 -10.367 1.00 93.56 179 ALA A C 1
ATOM 1479 O O . ALA A 1 179 ? -0.014 7.531 -11.421 1.00 93.56 179 ALA A O 1
ATOM 1480 N N . GLN A 1 180 ? 1.008 8.176 -9.536 1.00 93.38 180 GLN A N 1
ATOM 1481 C CA . GLN A 1 180 ? 0.790 9.604 -9.725 1.00 93.38 180 GLN A CA 1
ATOM 1482 C C . GLN A 1 180 ? 2.077 10.384 -9.461 1.00 93.38 180 GLN A C 1
ATOM 1484 O O . GLN A 1 180 ? 2.599 10.370 -8.348 1.00 93.38 180 GLN A O 1
ATOM 1489 N N . TYR A 1 181 ? 2.537 11.127 -10.463 1.00 91.56 181 TYR A N 1
ATOM 1490 C CA . TYR A 1 181 ? 3.733 11.961 -10.409 1.00 91.56 181 TYR A CA 1
ATOM 1491 C C . TYR A 1 181 ? 3.320 13.427 -10.425 1.00 91.56 181 TYR A C 1
ATOM 1493 O O . TYR A 1 181 ? 2.680 13.893 -11.367 1.00 91.56 181 TYR A O 1
ATOM 1501 N N . LYS A 1 182 ? 3.682 14.159 -9.372 1.00 92.19 182 LYS A N 1
ATOM 1502 C CA . LYS A 1 182 ? 3.493 15.605 -9.273 1.00 92.19 182 LYS A CA 1
ATOM 1503 C C . LYS A 1 182 ? 4.846 16.296 -9.396 1.00 92.19 182 LYS A C 1
ATOM 1505 O O . LYS A 1 182 ? 5.666 16.188 -8.486 1.00 92.19 182 LYS A O 1
ATOM 1510 N N . LEU A 1 183 ? 5.053 17.012 -10.493 1.00 89.25 183 LEU A N 1
ATOM 1511 C CA . LEU A 1 183 ? 6.226 17.848 -10.728 1.00 89.25 183 LEU A CA 1
ATOM 1512 C C . LEU A 1 183 ? 5.938 19.283 -10.268 1.00 89.25 183 LEU A C 1
ATOM 1514 O O . LEU A 1 183 ? 4.924 19.867 -10.649 1.00 89.25 183 LEU A O 1
ATOM 1518 N N . GLU A 1 184 ? 6.834 19.837 -9.455 1.00 87.12 184 GLU A N 1
ATOM 1519 C CA . GLU A 1 184 ? 6.870 21.245 -9.044 1.00 87.12 184 GLU A CA 1
ATOM 1520 C C . GLU A 1 184 ? 8.294 21.783 -9.265 1.00 87.12 184 GLU A C 1
ATOM 1522 O O . GLU A 1 184 ? 9.154 21.632 -8.399 1.00 87.12 184 GLU A O 1
ATOM 1527 N N . THR A 1 185 ? 8.545 22.384 -10.431 1.00 83.00 185 THR A N 1
ATOM 1528 C CA . THR A 1 185 ? 9.867 22.896 -10.856 1.00 83.00 185 THR A CA 1
ATOM 1529 C C . THR A 1 185 ? 9.787 24.385 -11.196 1.00 83.00 185 THR A C 1
ATOM 1531 O O . THR A 1 185 ? 8.737 24.872 -11.620 1.00 83.00 185 THR A O 1
ATOM 1534 N N . LYS A 1 186 ? 10.863 25.142 -10.984 1.00 78.38 186 LYS A N 1
ATOM 1535 C CA . LYS A 1 186 ? 10.983 26.527 -11.453 1.00 78.38 186 LYS A CA 1
ATOM 1536 C C . LYS A 1 186 ? 11.623 26.537 -12.835 1.00 78.38 186 LYS A C 1
ATOM 1538 O O . LYS A 1 186 ? 12.549 25.778 -13.100 1.00 78.38 186 LYS A O 1
ATOM 1543 N N . PHE A 1 187 ? 11.174 27.441 -13.700 1.00 72.69 187 PHE A N 1
ATOM 1544 C CA . PHE A 1 187 ? 11.830 27.640 -14.987 1.00 72.69 187 PHE A CA 1
ATOM 1545 C C . PHE A 1 187 ? 13.224 28.246 -14.764 1.00 72.69 187 PHE A C 1
ATOM 1547 O O . PHE A 1 187 ? 13.347 29.413 -14.395 1.00 72.69 187 PHE A O 1
ATOM 1554 N N . LYS A 1 188 ? 14.270 27.436 -14.951 1.00 69.94 188 LYS A N 1
ATOM 1555 C CA . LYS A 1 188 ? 15.670 27.873 -14.946 1.00 69.94 188 LYS A CA 1
ATOM 1556 C C . LYS A 1 188 ? 16.076 28.139 -16.398 1.00 69.94 188 LYS A C 1
ATOM 1558 O O . LYS A 1 188 ? 15.924 27.263 -17.242 1.00 69.94 188 LYS A O 1
ATOM 1563 N N . SER A 1 189 ? 16.538 29.354 -16.679 1.00 64.94 189 SER A N 1
ATOM 1564 C CA . SER A 1 189 ? 17.035 29.776 -17.991 1.00 64.94 189 SER A CA 1
ATOM 1565 C C . SER A 1 189 ? 18.418 30.363 -17.813 1.00 64.94 189 SER A C 1
ATOM 1567 O O . SER A 1 189 ? 18.555 31.398 -17.165 1.00 64.94 189 SER A O 1
ATOM 1569 N N . ASP A 1 190 ? 19.411 29.734 -18.431 1.00 64.06 190 ASP A N 1
ATOM 1570 C CA . ASP A 1 190 ? 20.795 30.221 -18.431 1.00 64.06 190 ASP A CA 1
ATOM 1571 C C . ASP A 1 190 ? 20.983 31.409 -19.399 1.00 64.06 190 ASP A C 1
ATOM 1573 O O . ASP A 1 190 ? 21.994 32.107 -19.373 1.00 64.06 190 ASP A O 1
ATOM 1577 N N . LEU A 1 191 ? 19.975 31.679 -20.240 1.00 61.47 191 LEU A N 1
ATOM 1578 C CA . LEU A 1 191 ? 19.893 32.872 -21.075 1.00 61.47 191 LEU A CA 1
ATOM 1579 C C . LEU A 1 191 ? 19.352 34.054 -20.256 1.00 61.47 191 LEU A C 1
ATOM 1581 O O . LEU A 1 191 ? 18.165 34.094 -19.903 1.00 61.47 191 LEU A O 1
ATOM 1585 N N . ASN A 1 192 ? 20.230 35.027 -19.997 1.00 51.41 192 ASN A N 1
ATOM 1586 C CA . ASN A 1 192 ? 19.897 36.321 -19.399 1.00 51.41 192 ASN A CA 1
ATOM 1587 C C . ASN A 1 192 ? 18.755 37.001 -20.181 1.00 51.41 192 ASN A C 1
ATOM 1589 O O . ASN A 1 192 ? 18.913 37.310 -21.360 1.00 51.41 192 ASN A O 1
ATOM 1593 N N . GLY A 1 193 ? 17.622 37.262 -19.519 1.00 56.22 193 GLY A N 1
ATOM 1594 C CA . GLY A 1 193 ? 16.477 37.976 -20.107 1.00 56.22 193 GLY A CA 1
ATOM 1595 C C . GLY A 1 193 ? 15.342 37.105 -20.667 1.00 56.22 193 GLY A C 1
ATOM 1596 O O . GLY A 1 193 ? 14.432 37.630 -21.304 1.00 56.22 193 GLY A O 1
ATOM 1597 N N . GLY A 1 194 ? 15.341 35.787 -20.434 1.00 59.12 194 GLY A N 1
ATOM 1598 C CA . GLY A 1 194 ? 14.203 34.937 -20.806 1.00 59.12 194 GLY A CA 1
ATOM 1599 C C . GLY A 1 194 ? 12.903 35.327 -20.078 1.00 59.12 194 GLY A C 1
ATOM 1600 O O . GLY A 1 194 ? 12.855 35.309 -18.852 1.00 59.12 194 GLY A O 1
ATOM 1601 N N . ILE A 1 195 ? 11.817 35.580 -20.825 1.00 62.69 195 ILE A N 1
ATOM 1602 C CA . ILE A 1 195 ? 10.492 36.063 -20.345 1.00 62.69 195 ILE A CA 1
ATOM 1603 C C . ILE A 1 195 ? 9.886 35.217 -19.198 1.00 62.69 195 ILE A C 1
ATOM 1605 O O . ILE A 1 195 ? 9.034 35.676 -18.436 1.00 62.69 195 ILE A O 1
ATOM 1609 N N . LEU A 1 196 ? 10.303 33.955 -19.071 1.00 62.03 196 LEU A N 1
ATOM 1610 C CA . LEU A 1 196 ? 9.829 33.020 -18.048 1.00 62.03 196 LEU A CA 1
ATOM 1611 C C . LEU A 1 196 ? 10.775 32.886 -16.839 1.00 62.03 196 LEU A C 1
ATOM 1613 O O . LEU A 1 196 ? 10.356 32.332 -15.827 1.00 62.03 196 LEU A O 1
ATOM 1617 N N . ALA A 1 197 ? 12.010 33.398 -16.907 1.00 60.62 197 ALA A N 1
ATOM 1618 C CA . ALA A 1 197 ? 13.020 33.275 -15.848 1.00 60.62 197 ALA A CA 1
ATOM 1619 C C . ALA A 1 197 ? 12.665 34.080 -14.584 1.00 60.62 197 ALA A C 1
ATOM 1621 O O . ALA A 1 197 ? 12.969 33.668 -13.467 1.00 60.62 197 ALA A O 1
ATOM 1622 N N .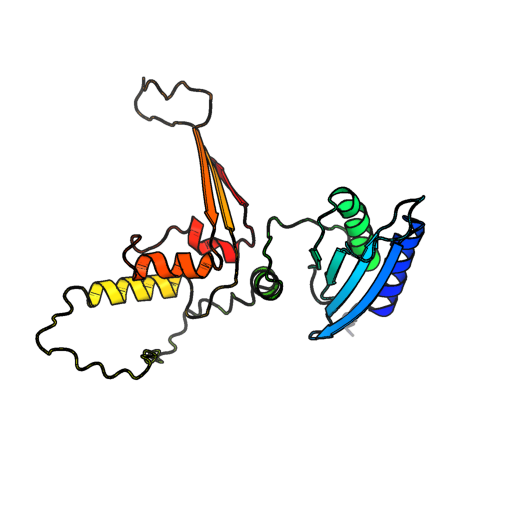 GLU A 1 198 ? 11.962 35.204 -14.747 1.00 59.50 198 GLU A N 1
ATOM 1623 C CA . GLU A 1 198 ? 11.508 36.052 -13.636 1.00 59.50 198 GLU A CA 1
ATOM 1624 C C . GLU A 1 198 ? 10.224 35.538 -12.956 1.00 59.50 198 GLU A C 1
ATOM 1626 O O . GLU A 1 198 ? 9.806 36.057 -11.914 1.00 59.50 198 GLU A O 1
ATOM 1631 N N . ARG A 1 199 ? 9.567 34.505 -13.509 1.00 66.38 199 ARG A N 1
ATOM 1632 C CA . ARG A 1 199 ? 8.323 33.976 -12.936 1.00 66.38 199 ARG A CA 1
ATOM 1633 C C . ARG A 1 199 ? 8.604 33.241 -11.626 1.00 66.38 199 ARG A C 1
ATOM 1635 O O . ARG A 1 199 ? 9.083 32.112 -11.603 1.00 66.38 199 ARG A O 1
ATOM 1642 N N . LYS A 1 200 ? 8.206 33.867 -10.514 1.00 67.50 200 LYS A N 1
ATOM 1643 C CA . LYS A 1 200 ? 8.279 33.285 -9.160 1.00 67.50 200 LYS A CA 1
ATOM 1644 C C . LYS A 1 200 ? 7.432 32.015 -8.989 1.00 67.50 200 LYS A C 1
ATOM 1646 O O . LYS A 1 200 ? 7.713 31.223 -8.088 1.00 67.50 200 LYS A O 1
ATOM 1651 N N . GLU A 1 201 ? 6.394 31.831 -9.806 1.00 73.62 201 GLU A N 1
ATOM 1652 C CA . GLU A 1 201 ? 5.507 30.667 -9.731 1.00 73.62 201 GLU A CA 1
ATOM 1653 C C . GLU A 1 201 ? 6.123 29.409 -10.368 1.00 73.62 201 GLU A C 1
ATOM 1655 O O . GLU A 1 201 ? 6.579 29.465 -11.510 1.00 73.62 201 GLU A O 1
ATOM 1660 N N . PRO A 1 202 ? 6.092 28.249 -9.682 1.00 78.50 202 PRO A N 1
ATOM 1661 C CA . PRO A 1 202 ? 6.593 27.002 -10.241 1.00 78.50 202 PRO A CA 1
ATOM 1662 C C . PRO A 1 202 ? 5.640 26.420 -11.293 1.00 78.50 202 PRO A C 1
ATOM 1664 O O . PRO A 1 202 ? 4.412 26.414 -11.129 1.00 78.50 202 PRO A O 1
ATOM 1667 N N . LEU A 1 203 ? 6.234 25.826 -12.326 1.00 82.12 203 LEU A N 1
ATOM 1668 C CA . LEU A 1 203 ? 5.569 24.934 -13.265 1.00 82.12 203 LEU A CA 1
ATOM 1669 C C . LEU A 1 203 ? 5.063 23.704 -12.505 1.00 82.12 203 LEU A C 1
ATOM 1671 O O . LEU A 1 203 ? 5.801 23.042 -11.770 1.00 82.12 203 LEU A O 1
ATOM 1675 N N . ARG A 1 204 ? 3.771 23.418 -12.676 1.00 87.81 204 ARG A N 1
ATOM 1676 C CA . ARG A 1 204 ? 3.044 22.350 -11.985 1.00 87.81 204 ARG A CA 1
ATOM 1677 C C . ARG A 1 204 ? 2.501 21.370 -13.016 1.00 87.81 204 ARG A C 1
ATOM 1679 O O . ARG A 1 204 ? 1.547 21.695 -13.713 1.00 87.81 204 ARG A O 1
ATOM 1686 N N . CYS A 1 205 ? 3.080 20.174 -13.085 1.00 88.62 205 CYS A N 1
ATOM 1687 C CA . CYS A 1 205 ? 2.568 19.081 -13.916 1.00 88.62 205 CYS A CA 1
ATOM 1688 C C . CYS A 1 205 ? 2.091 17.925 -13.026 1.00 88.62 205 CYS A C 1
ATOM 1690 O O . CYS A 1 205 ? 2.680 17.645 -11.978 1.00 88.62 205 CYS A O 1
ATOM 1692 N N . LEU A 1 206 ? 1.005 17.268 -13.432 1.00 92.31 206 LEU A N 1
ATOM 1693 C CA . LEU A 1 206 ? 0.437 16.114 -12.747 1.00 92.31 206 LEU A CA 1
ATOM 1694 C C . LEU A 1 206 ? 0.172 15.007 -13.766 1.00 92.31 206 LEU A C 1
ATOM 1696 O O . LEU A 1 206 ? -0.762 15.103 -14.556 1.00 92.31 206 LEU A O 1
ATOM 1700 N N . ILE A 1 207 ? 0.972 13.947 -13.709 1.00 92.12 207 ILE A N 1
ATOM 1701 C CA . ILE A 1 207 ? 0.792 12.747 -14.525 1.00 92.12 207 ILE A CA 1
ATOM 1702 C C . ILE A 1 207 ? 0.167 11.679 -13.633 1.00 92.12 207 ILE A C 1
ATOM 1704 O O . ILE A 1 207 ? 0.652 11.425 -12.528 1.00 92.12 207 ILE A O 1
ATOM 1708 N N . LYS A 1 208 ? -0.916 11.051 -14.092 1.00 93.88 208 LYS A N 1
ATOM 1709 C CA . LYS A 1 208 ? -1.572 9.947 -13.388 1.00 93.88 208 LYS A CA 1
ATOM 1710 C C . LYS A 1 208 ? -1.757 8.778 -14.345 1.00 93.88 208 LYS A C 1
ATOM 1712 O O . LYS A 1 208 ? -2.590 8.841 -15.242 1.00 93.88 208 LYS A O 1
ATOM 1717 N N . PHE A 1 209 ? -1.032 7.701 -14.091 1.00 93.06 209 PHE A N 1
ATOM 1718 C CA . PHE A 1 209 ? -1.237 6.427 -14.759 1.00 93.06 209 PHE A CA 1
ATOM 1719 C C . PHE A 1 209 ? -2.365 5.663 -14.069 1.00 93.06 209 PHE A C 1
ATOM 1721 O O . PHE A 1 209 ? -2.478 5.698 -12.839 1.00 93.06 209 PHE A O 1
ATOM 1728 N N . SER A 1 210 ? -3.190 4.957 -14.841 1.00 92.94 210 SER A N 1
ATOM 1729 C CA . SER A 1 210 ? -4.144 3.993 -14.300 1.00 92.94 210 SER A CA 1
ATOM 1730 C C . SER A 1 210 ? -4.352 2.836 -15.271 1.00 92.94 210 SER A C 1
ATOM 1732 O O . SER A 1 210 ? -4.502 3.053 -16.467 1.00 92.94 210 SER A O 1
ATOM 1734 N N . SER A 1 211 ? -4.349 1.617 -14.746 1.00 92.56 211 SER A N 1
ATOM 1735 C CA . SER A 1 211 ? -4.526 0.359 -15.479 1.00 92.56 211 SER A CA 1
ATOM 1736 C C . SER A 1 211 ? -5.010 -0.697 -14.478 1.00 92.56 211 SER A C 1
ATOM 1738 O O . SER A 1 211 ? -4.709 -0.552 -13.297 1.00 92.56 211 SER A O 1
ATOM 1740 N N . PRO A 1 212 ? -5.727 -1.764 -14.872 1.00 91.31 212 PRO A N 1
ATOM 1741 C CA . PRO A 1 212 ? -5.961 -2.904 -13.984 1.00 91.31 212 PRO A CA 1
ATOM 1742 C C . PRO A 1 212 ? -4.658 -3.518 -13.448 1.00 91.31 212 PRO A C 1
ATOM 1744 O O . PRO A 1 212 ? -4.632 -3.976 -12.311 1.00 91.31 212 PRO A O 1
ATOM 1747 N N . HIS A 1 213 ? -3.587 -3.475 -14.248 1.00 92.94 213 HIS A N 1
ATOM 1748 C CA . HIS A 1 213 ? -2.273 -4.019 -13.924 1.00 92.94 213 HIS A CA 1
ATOM 1749 C C . HIS A 1 213 ? -1.176 -3.066 -14.425 1.00 92.94 213 HIS A C 1
ATOM 1751 O O . HIS A 1 213 ? -0.593 -3.255 -15.490 1.00 92.94 213 HIS A O 1
ATOM 1757 N N . LEU A 1 214 ? -0.914 -1.986 -13.680 1.00 92.81 214 LEU A N 1
ATOM 1758 C CA . LEU A 1 214 ? -0.034 -0.906 -14.140 1.00 92.81 214 LEU A CA 1
ATOM 1759 C C . LEU A 1 214 ? 1.401 -1.357 -14.422 1.00 92.81 214 LEU A C 1
ATOM 1761 O O . LEU A 1 214 ? 1.959 -0.965 -15.437 1.00 92.81 214 LEU A O 1
ATOM 1765 N N . LEU A 1 215 ? 1.998 -2.150 -13.535 1.00 91.12 215 LEU A N 1
ATOM 1766 C CA . LEU A 1 215 ? 3.412 -2.514 -13.648 1.00 91.12 215 LEU A CA 1
ATOM 1767 C C . LEU A 1 215 ? 3.683 -3.430 -14.851 1.00 91.12 215 LEU A C 1
ATOM 1769 O O . LEU A 1 215 ? 4.621 -3.177 -15.597 1.00 91.12 215 LEU A O 1
ATOM 1773 N N . GLU A 1 216 ? 2.807 -4.402 -15.112 1.00 91.81 216 GLU A N 1
ATOM 1774 C CA . GLU A 1 216 ? 2.879 -5.247 -16.312 1.00 91.81 216 GLU A CA 1
ATOM 1775 C C . GLU A 1 216 ? 2.601 -4.439 -17.590 1.00 91.81 216 GLU A C 1
ATOM 1777 O O . GLU A 1 216 ? 3.298 -4.588 -18.590 1.00 91.81 216 GLU A O 1
ATOM 1782 N N . ALA A 1 217 ? 1.648 -3.497 -17.545 1.00 92.44 217 ALA A N 1
ATOM 1783 C CA . ALA A 1 217 ? 1.416 -2.582 -18.659 1.00 92.44 217 ALA A CA 1
ATOM 1784 C C . ALA A 1 217 ? 2.669 -1.739 -18.967 1.00 92.44 217 ALA A C 1
ATOM 1786 O O . ALA A 1 217 ? 3.043 -1.631 -20.130 1.00 92.44 217 ALA A O 1
ATOM 1787 N N . LEU A 1 218 ? 3.355 -1.208 -17.945 1.00 92.06 218 LEU A N 1
ATOM 1788 C CA . LEU A 1 218 ? 4.626 -0.490 -18.103 1.00 92.06 218 LEU A CA 1
ATOM 1789 C C . LEU A 1 218 ? 5.725 -1.394 -18.684 1.00 92.06 218 LEU A C 1
ATOM 1791 O O . LEU A 1 218 ? 6.363 -0.986 -19.650 1.00 92.06 218 LEU A O 1
ATOM 1795 N N . LYS A 1 219 ? 5.889 -2.621 -18.165 1.00 90.62 219 LYS A N 1
ATOM 1796 C CA . LYS A 1 219 ? 6.808 -3.644 -18.700 1.00 90.62 219 LYS A CA 1
ATOM 1797 C C . LYS A 1 219 ? 6.546 -3.917 -20.190 1.00 90.62 219 LYS A C 1
ATOM 1799 O O . LYS A 1 219 ? 7.488 -4.030 -20.964 1.00 90.62 219 LYS A O 1
ATOM 1804 N N . SER A 1 220 ? 5.282 -3.934 -20.618 1.00 91.94 220 SER A N 1
ATOM 1805 C CA . SER A 1 220 ? 4.903 -4.184 -22.018 1.00 91.94 220 SER A CA 1
ATOM 1806 C C . SER A 1 220 ? 5.104 -3.007 -22.990 1.00 91.94 220 SER A C 1
ATOM 1808 O O . SER A 1 220 ? 5.111 -3.238 -24.197 1.00 91.94 220 SER A O 1
ATOM 1810 N N . LEU A 1 221 ? 5.284 -1.761 -22.518 1.00 92.50 221 LEU A N 1
ATOM 1811 C CA . LEU A 1 221 ? 5.299 -0.576 -23.398 1.00 92.50 221 LEU A CA 1
ATOM 1812 C C . LEU A 1 221 ? 6.422 -0.599 -24.440 1.00 92.50 221 LEU A C 1
ATOM 1814 O O . LEU A 1 221 ? 6.175 -0.277 -25.602 1.00 92.50 221 LEU A O 1
ATOM 1818 N N . ALA A 1 222 ? 7.641 -0.952 -24.025 1.00 91.00 222 ALA A N 1
ATOM 1819 C CA . ALA A 1 222 ? 8.791 -0.952 -24.923 1.00 91.00 222 ALA A CA 1
ATOM 1820 C C . ALA A 1 222 ? 8.788 -2.155 -25.889 1.00 91.00 222 ALA A C 1
ATOM 1822 O O . ALA A 1 222 ? 8.892 -1.923 -27.092 1.00 91.00 222 ALA A O 1
ATOM 1823 N N . PRO A 1 223 ? 8.541 -3.409 -25.446 1.00 90.62 223 PRO A N 1
ATOM 1824 C CA . PRO A 1 223 ? 8.344 -4.540 -26.360 1.00 90.62 223 PRO A CA 1
ATOM 1825 C C . PRO A 1 223 ? 7.199 -4.354 -27.371 1.00 90.62 223 P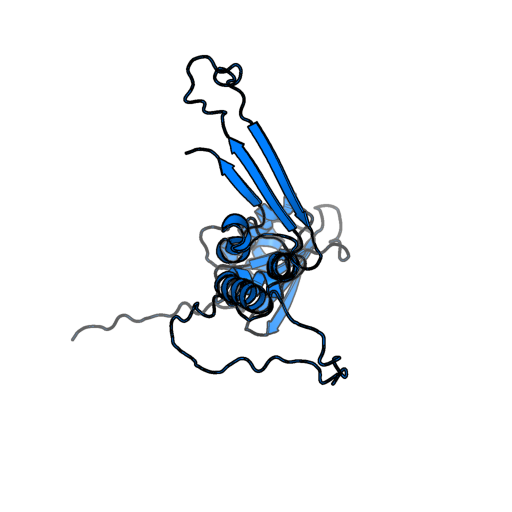RO A C 1
ATOM 1827 O O . PRO A 1 223 ? 7.254 -4.916 -28.460 1.00 90.62 223 PRO A O 1
ATOM 1830 N N . ALA A 1 224 ? 6.174 -3.561 -27.036 1.00 90.19 224 ALA A N 1
ATOM 1831 C CA . ALA A 1 224 ? 5.075 -3.219 -27.942 1.00 90.19 224 ALA A CA 1
ATOM 1832 C C . ALA A 1 224 ? 5.377 -2.042 -28.898 1.00 90.19 224 ALA A C 1
ATOM 1834 O O . ALA A 1 224 ? 4.503 -1.663 -29.675 1.00 90.19 224 ALA A O 1
ATOM 1835 N N . GLY A 1 225 ? 6.566 -1.428 -28.829 1.00 87.62 225 GLY A N 1
ATOM 1836 C CA . GLY A 1 225 ? 6.939 -0.273 -29.658 1.00 87.62 225 GLY A CA 1
ATOM 1837 C C . GLY A 1 225 ? 6.189 1.026 -29.327 1.00 87.62 225 GLY A C 1
ATOM 1838 O O . GLY A 1 225 ? 6.142 1.934 -30.151 1.00 87.62 225 GLY A O 1
ATOM 1839 N N . ILE A 1 226 ? 5.578 1.126 -28.139 1.00 90.81 226 ILE A N 1
ATOM 1840 C CA . ILE A 1 226 ? 4.808 2.306 -27.697 1.00 90.81 226 ILE A CA 1
ATOM 1841 C C . ILE A 1 226 ? 5.722 3.351 -27.030 1.00 90.81 226 ILE A C 1
ATOM 1843 O O . ILE A 1 226 ? 5.380 4.533 -26.971 1.00 90.81 226 ILE A O 1
ATOM 1847 N N . ALA A 1 227 ? 6.875 2.926 -26.509 1.00 91.12 227 ALA A N 1
ATOM 1848 C CA . ALA A 1 227 ? 7.865 3.786 -25.869 1.00 91.12 227 ALA A CA 1
ATOM 1849 C C . ALA A 1 227 ? 9.288 3.253 -26.086 1.00 91.12 227 ALA A C 1
ATOM 1851 O O . ALA A 1 227 ? 9.491 2.044 -26.173 1.00 91.12 227 ALA A O 1
ATOM 1852 N N . ASP A 1 228 ? 10.273 4.148 -26.110 1.00 89.00 228 ASP A N 1
ATOM 1853 C CA . ASP A 1 228 ? 11.677 3.779 -26.306 1.00 89.00 228 ASP A CA 1
ATOM 1854 C C . ASP A 1 228 ? 12.270 3.046 -25.086 1.00 89.00 228 ASP A C 1
ATOM 1856 O O . ASP A 1 228 ? 11.957 3.356 -23.930 1.00 89.00 228 ASP A O 1
ATOM 1860 N N . ALA A 1 229 ? 13.175 2.094 -25.339 1.00 88.31 229 ALA A N 1
ATOM 1861 C CA . ALA A 1 229 ? 13.968 1.425 -24.306 1.00 88.31 229 ALA A CA 1
ATOM 1862 C C . ALA A 1 229 ? 15.352 2.091 -24.139 1.00 88.31 229 ALA A C 1
ATOM 1864 O O . ALA A 1 229 ? 16.060 2.255 -25.141 1.00 88.31 229 ALA A O 1
ATOM 1865 N N . PRO A 1 230 ? 15.812 2.381 -22.902 1.00 87.06 230 PRO A N 1
ATOM 1866 C CA . PRO A 1 230 ? 15.222 1.992 -21.617 1.00 87.06 230 PRO A CA 1
ATOM 1867 C C . PRO A 1 230 ? 14.098 2.921 -21.132 1.00 87.06 230 PRO A C 1
ATOM 1869 O O . PRO A 1 230 ? 14.166 4.143 -21.263 1.00 87.06 230 PRO A O 1
ATOM 1872 N N . LEU A 1 231 ? 13.101 2.337 -20.462 1.00 87.06 231 LEU A N 1
ATOM 1873 C CA . LEU A 1 231 ? 12.041 3.098 -19.800 1.00 87.06 231 LEU A CA 1
ATOM 1874 C C . LEU A 1 231 ? 12.586 3.912 -18.616 1.00 87.06 231 LEU A C 1
ATOM 1876 O O . LEU A 1 231 ? 13.524 3.512 -17.927 1.00 87.06 231 LEU A O 1
ATOM 1880 N N . SER A 1 232 ? 11.966 5.067 -18.354 1.00 87.81 232 SER A N 1
ATOM 1881 C CA . SER A 1 232 ? 12.426 5.996 -17.315 1.00 87.81 232 SER A CA 1
ATOM 1882 C C . SER A 1 232 ? 12.542 5.323 -15.935 1.00 87.81 232 SER A C 1
ATOM 1884 O O . SER A 1 232 ? 11.558 4.729 -15.477 1.00 87.81 232 SER A O 1
ATOM 1886 N N . PRO A 1 233 ? 13.650 5.523 -15.188 1.00 86.06 233 PRO A N 1
ATOM 1887 C CA . PRO A 1 233 ? 13.800 5.022 -13.819 1.00 86.06 233 PRO A CA 1
ATOM 1888 C C . PRO A 1 233 ? 12.688 5.462 -12.859 1.00 86.06 233 PRO A C 1
ATOM 1890 O O . PRO A 1 233 ? 12.446 4.823 -11.838 1.00 86.06 233 PRO A O 1
ATOM 1893 N N . LEU A 1 234 ? 11.977 6.553 -13.172 1.00 85.56 234 LEU A N 1
ATOM 1894 C CA . LEU A 1 234 ? 10.800 6.987 -12.418 1.00 85.56 234 LEU A CA 1
ATOM 1895 C C . LEU A 1 234 ? 9.663 5.958 -12.459 1.00 85.56 234 LEU A C 1
ATOM 1897 O O . LEU A 1 234 ? 8.942 5.844 -11.469 1.00 85.56 234 LEU A O 1
ATOM 1901 N N . LEU A 1 235 ? 9.516 5.231 -13.570 1.00 85.06 235 LEU A N 1
ATOM 1902 C CA . LEU A 1 235 ? 8.481 4.222 -13.810 1.00 85.06 235 LEU A CA 1
ATOM 1903 C C . LEU A 1 235 ? 8.915 2.832 -13.325 1.00 85.06 235 LEU A C 1
ATOM 1905 O O . LEU A 1 235 ? 8.099 2.114 -12.754 1.00 85.06 235 LEU A O 1
ATOM 1909 N N . THR A 1 236 ? 10.192 2.472 -13.487 1.00 84.25 236 THR A N 1
ATOM 1910 C CA . THR A 1 236 ? 10.711 1.164 -13.044 1.00 84.25 236 THR A CA 1
ATOM 1911 C C . THR A 1 236 ? 10.831 1.074 -11.517 1.00 84.25 236 THR A C 1
ATOM 1913 O O . THR A 1 236 ? 10.558 0.031 -10.937 1.00 84.25 236 THR A O 1
ATOM 1916 N N . CYS A 1 237 ? 11.142 2.176 -10.817 1.00 81.69 237 CYS A N 1
ATOM 1917 C CA . CYS A 1 237 ? 11.344 2.159 -9.359 1.00 81.69 237 CYS A CA 1
ATOM 1918 C C . CYS A 1 237 ? 10.063 2.129 -8.495 1.00 81.69 237 CYS A C 1
ATOM 1920 O O . CYS A 1 237 ? 10.167 2.240 -7.268 1.00 81.69 237 CYS A O 1
ATOM 1922 N N . ILE A 1 238 ? 8.865 2.020 -9.089 1.00 83.38 238 ILE A N 1
ATOM 1923 C CA . ILE A 1 238 ? 7.588 2.046 -8.347 1.00 83.38 238 ILE A CA 1
ATOM 1924 C C . ILE A 1 238 ? 7.505 0.940 -7.273 1.00 83.38 238 ILE A C 1
ATOM 1926 O O . ILE A 1 238 ? 7.164 1.286 -6.136 1.00 83.38 238 ILE A O 1
ATOM 1930 N N . PRO A 1 239 ? 7.832 -0.344 -7.556 1.00 80.94 239 PRO A N 1
ATOM 1931 C CA . PRO A 1 239 ? 7.792 -1.402 -6.545 1.00 80.94 239 PRO A CA 1
ATOM 1932 C C . PRO A 1 239 ? 8.802 -1.122 -5.428 1.00 80.94 239 PRO A C 1
ATOM 1934 O O . PRO A 1 239 ? 8.432 -1.045 -4.260 1.00 80.94 239 PRO A O 1
ATOM 1937 N N . ASN A 1 240 ? 10.051 -0.837 -5.800 1.00 82.62 240 ASN A N 1
ATOM 1938 C CA . ASN A 1 240 ? 11.183 -0.682 -4.882 1.00 82.62 240 ASN A CA 1
ATOM 1939 C C . ASN A 1 240 ? 10.995 0.486 -3.897 1.00 82.62 240 ASN A C 1
ATOM 1941 O O . ASN A 1 240 ? 11.527 0.455 -2.788 1.00 82.62 240 ASN A O 1
ATOM 1945 N N . LYS A 1 241 ? 10.246 1.528 -4.291 1.00 84.31 241 LYS A N 1
ATOM 1946 C CA . LYS A 1 241 ? 9.886 2.659 -3.419 1.00 84.31 241 LYS A CA 1
ATOM 1947 C C . LYS A 1 241 ? 8.632 2.423 -2.577 1.00 84.31 241 LYS A C 1
ATOM 1949 O O . LYS A 1 241 ? 8.412 3.181 -1.635 1.00 84.31 241 LYS A O 1
ATOM 1954 N N . GLY A 1 242 ? 7.804 1.432 -2.912 1.00 83.81 242 GLY A N 1
ATOM 1955 C CA . GLY A 1 242 ? 6.608 1.078 -2.148 1.00 83.81 242 GLY A CA 1
ATOM 1956 C C . GLY A 1 242 ? 5.630 2.241 -1.956 1.00 83.81 242 GLY A C 1
ATOM 1957 O O . GLY A 1 242 ? 5.177 2.477 -0.838 1.00 83.81 242 GLY A O 1
ATOM 1958 N N . MET A 1 243 ? 5.323 3.001 -3.016 1.00 88.62 243 MET A N 1
ATOM 1959 C CA . MET A 1 243 ? 4.385 4.135 -2.963 1.00 88.62 243 MET A CA 1
ATOM 1960 C C . MET A 1 243 ? 3.722 4.426 -4.320 1.00 88.62 243 MET A C 1
ATOM 1962 O O . MET A 1 243 ? 4.332 4.245 -5.368 1.00 88.62 243 MET A O 1
ATOM 1966 N N . ASN A 1 244 ? 2.476 4.917 -4.312 1.00 89.06 244 ASN A N 1
ATOM 1967 C CA . ASN A 1 244 ? 1.762 5.352 -5.525 1.00 89.06 244 ASN A CA 1
ATOM 1968 C C . ASN A 1 244 ? 2.007 6.827 -5.878 1.00 89.06 244 ASN A C 1
ATOM 1970 O O . ASN A 1 244 ? 1.695 7.239 -6.995 1.00 89.06 244 ASN A O 1
ATOM 1974 N N . TYR A 1 245 ? 2.448 7.647 -4.920 1.00 90.31 245 TYR A N 1
ATOM 1975 C CA . TYR A 1 245 ? 2.492 9.105 -5.050 1.00 90.31 245 TYR A CA 1
ATOM 1976 C C . TYR A 1 245 ? 3.931 9.612 -5.028 1.00 90.31 245 TYR A C 1
ATOM 1978 O O . TYR A 1 245 ? 4.599 9.592 -3.999 1.00 90.31 245 TYR A O 1
ATOM 1986 N N . PHE A 1 246 ? 4.383 10.136 -6.161 1.00 90.00 246 PHE A N 1
ATOM 1987 C CA . PHE A 1 246 ? 5.724 10.673 -6.338 1.00 90.00 246 PHE A CA 1
ATOM 1988 C C . PHE A 1 246 ? 5.657 12.191 -6.449 1.00 90.00 246 PHE A C 1
ATOM 1990 O O . PHE A 1 246 ? 4.910 12.733 -7.267 1.00 90.00 246 PHE A O 1
ATOM 1997 N N . LYS A 1 247 ? 6.456 12.896 -5.644 1.00 88.44 247 LYS A N 1
ATOM 1998 C CA . LYS A 1 247 ? 6.615 14.347 -5.756 1.00 88.44 247 LYS A CA 1
ATOM 1999 C C . LYS A 1 247 ? 8.024 14.677 -6.230 1.00 88.44 247 LYS A C 1
ATOM 2001 O O . LYS A 1 247 ? 8.984 14.500 -5.488 1.00 88.44 247 LYS A O 1
ATOM 2006 N N . ILE A 1 248 ? 8.122 15.168 -7.459 1.00 86.00 248 ILE A N 1
ATOM 2007 C CA . ILE A 1 248 ? 9.367 15.619 -8.076 1.00 86.00 248 ILE A CA 1
ATOM 2008 C C . ILE A 1 248 ? 9.457 17.130 -7.874 1.00 86.00 248 ILE A C 1
ATOM 2010 O O . ILE A 1 248 ? 8.493 17.860 -8.114 1.00 86.00 248 ILE A O 1
ATOM 2014 N N . ARG A 1 249 ? 10.613 17.594 -7.414 1.00 82.62 249 ARG A N 1
ATOM 2015 C CA . ARG A 1 249 ? 10.941 19.011 -7.298 1.00 82.62 249 ARG A CA 1
ATOM 2016 C C . ARG A 1 249 ? 12.364 19.236 -7.776 1.00 82.62 249 ARG A C 1
ATOM 2018 O O . ARG A 1 249 ? 13.135 18.283 -7.882 1.00 82.62 249 ARG A O 1
ATOM 2025 N N . ASP A 1 250 ? 12.712 20.501 -7.932 1.00 72.12 250 ASP A N 1
ATOM 2026 C CA . ASP A 1 250 ? 14.109 20.908 -7.980 1.00 72.12 250 ASP A CA 1
ATOM 2027 C C . ASP A 1 250 ? 14.791 20.648 -6.627 1.00 72.12 250 ASP A C 1
ATOM 2029 O O . ASP A 1 250 ? 14.167 20.794 -5.567 1.00 72.12 250 ASP A O 1
ATOM 2033 N N . LYS A 1 251 ? 16.072 20.275 -6.691 1.00 60.69 251 LYS A N 1
ATOM 2034 C CA . LYS A 1 251 ? 17.026 20.458 -5.591 1.00 60.69 251 LYS A CA 1
ATOM 2035 C C . LYS A 1 251 ? 17.472 21.922 -5.540 1.00 60.69 251 LYS A C 1
ATOM 2037 O O . LYS A 1 251 ? 17.556 22.544 -6.631 1.00 60.69 251 LYS A O 1
#

InterPro domains:
  IPR007902 Centromere protein Chl4/mis15/CENP-N [PF05238]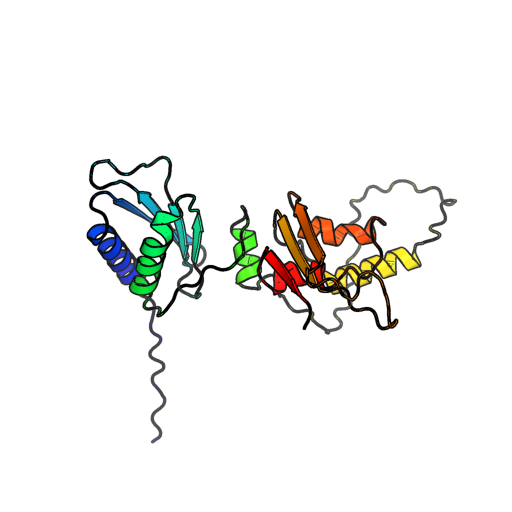 (3-251)
  IPR052011 Centromere-associated NAC/CAD complex protein [PTHR46790] (1-251)

Secondary structure (DSSP, 8-state):
-PPPP--------HHHHHHHHHHHHHHH-SSEEEEEEE-GGG-EEEEEEE--SSS---TTSPEEEEE-TTSS-EEEE-S-GGGHHHHHHHHHHHTT-S-----S---S-HHHHHHHHTTTT------S-----------S------TT---TTHHHHHHHHHHHHHHH-SSPPP---EEEEEEEE----SSTT-TTTT--SPEEEEEEEE-TTHHHHHHHHTTTTSSPSSPPHHHHTHHHHT-SEEEEE--